Protein AF-0000000072633821 (afdb_homodimer)

pLDDT: mean 88.53, std 18.4, range [33.62, 98.94]

Secondary structure (DSSP, 8-state):
-HHHHHHHSS----BSEEE--EEETTTTT-TTTEEE-SEEE--EEESB-PSS--GGG---HHHHHHHHHHHHHHHH----SSSSPPPPPPEEEEEEEEEEEEEE-TTS-EEEEEEEEEEEEEEEE-/-HHHHHHHSS---PBSEEE--EEETTTTT-TTTEEE-SEEE--EEESB-PSS--GGG---HHHHHHHHHHHHHHHH----SSSSPPPPPPEEEEEEEEEEEEEE-TTS-EEEEEEEEEEEEEEEE-

Solvent-accessible surface area (backbone atoms only — not comparable to full-atom values): 13664 Å² total; per-residue (Å²): 118,69,71,58,50,62,64,53,63,55,62,78,65,50,60,41,36,68,41,85,31,56,44,45,34,62,85,71,69,36,50,88,40,40,66,32,64,59,57,47,75,26,36,45,44,45,43,47,42,57,65,78,76,50,76,89,34,49,53,32,55,33,29,51,53,48,18,46,50,39,50,49,30,71,73,64,75,42,66,85,37,87,70,54,89,62,67,77,40,35,32,26,65,71,36,60,36,65,44,67,33,33,29,46,47,96,85,65,45,81,42,77,44,75,37,60,44,35,22,51,72,33,42,17,23,60,117,70,69,57,49,60,63,52,64,58,57,78,65,51,60,41,36,69,42,86,30,55,45,44,33,61,83,71,69,35,50,88,41,40,69,33,64,59,58,48,74,26,37,45,45,43,44,46,43,58,65,77,77,50,76,90,33,48,52,32,54,33,27,53,54,46,19,46,49,38,50,49,31,71,73,64,76,42,65,85,36,84,71,54,89,64,69,80,41,33,31,26,64,70,37,58,36,64,44,66,34,33,27,47,48,97,84,67,45,82,43,80,47,77,37,61,44,36,21,52,73,36,43,17,24,60

Nearest PDB structures (foldseek):
  1m4u-assembly1_L-2  TM=9.512E-01  e=2.648E-12  Homo sapiens
  4n1d-assembly1_A-2  TM=8.975E-01  e=6.170E-12  Homo sapiens
  7zjf-assembly1_A  TM=9.079E-01  e=1.025E-11  Homo sapiens
  2h64-assembly1_A-2  TM=8.974E-01  e=2.134E-11  Homo sapiens
  5hzw-assembly1_B-2  TM=8.391E-01  e=4.745E-10  Homo sapiens

Structure (mmCIF, N/CA/C/O backbone):
data_AF-0000000072633821-model_v1
#
loop_
_entity.id
_entity.type
_entity.pdbx_description
1 polymer 'TGF-beta family profile domain-containing protein'
#
loop_
_atom_site.group_PDB
_atom_site.id
_atom_site.type_symbol
_atom_site.label_atom_id
_atom_site.label_alt_id
_atom_site.label_comp_id
_atom_site.label_asym_id
_atom_site.label_entity_id
_atom_site.label_seq_id
_atom_site.pdbx_PDB_ins_code
_atom_site.Cartn_x
_atom_site.Cartn_y
_atom_site.Cartn_z
_atom_site.occupancy
_atom_site.B_iso_or_equiv
_atom_site.auth_seq_id
_atom_site.auth_comp_id
_atom_site.auth_asym_id
_atom_site.auth_atom_id
_atom_site.pdbx_PDB_model_num
ATOM 1 N N . MET A 1 1 ? -35.281 -15.961 -4.648 1 33.62 1 MET A N 1
ATOM 2 C CA . MET A 1 1 ? -35.5 -14.633 -4.074 1 33.62 1 MET A CA 1
ATOM 3 C C . MET A 1 1 ? -34.469 -14.336 -2.982 1 33.62 1 MET A C 1
ATOM 5 O O . MET A 1 1 ? -34.031 -13.195 -2.844 1 33.62 1 MET A O 1
ATOM 9 N N . ILE A 1 2 ? -34.156 -15.242 -2.068 1 37.19 2 ILE A N 1
ATOM 10 C CA . ILE A 1 2 ? -33.188 -15.102 -1 1 37.19 2 ILE A CA 1
ATOM 11 C C . ILE A 1 2 ? -31.781 -15.039 -1.597 1 37.19 2 ILE A C 1
ATOM 13 O O . ILE A 1 2 ? -30.938 -14.266 -1.139 1 37.19 2 ILE A O 1
ATOM 17 N N . LYS A 1 3 ? -31.406 -15.938 -2.559 1 40.22 3 LYS A N 1
ATOM 18 C CA . LYS A 1 3 ? -30.047 -15.984 -3.123 1 40.22 3 LYS A CA 1
ATOM 19 C C . LYS A 1 3 ? -29.672 -14.641 -3.748 1 40.22 3 LYS A C 1
ATOM 21 O O . LYS A 1 3 ? -28.484 -14.297 -3.807 1 40.22 3 LYS A O 1
ATOM 26 N N . ASP A 1 4 ? -30.656 -13.992 -4.312 1 37.5 4 ASP A N 1
ATOM 27 C CA . ASP A 1 4 ? -30.359 -12.758 -5.035 1 37.5 4 ASP A CA 1
ATOM 28 C C . ASP A 1 4 ? -29.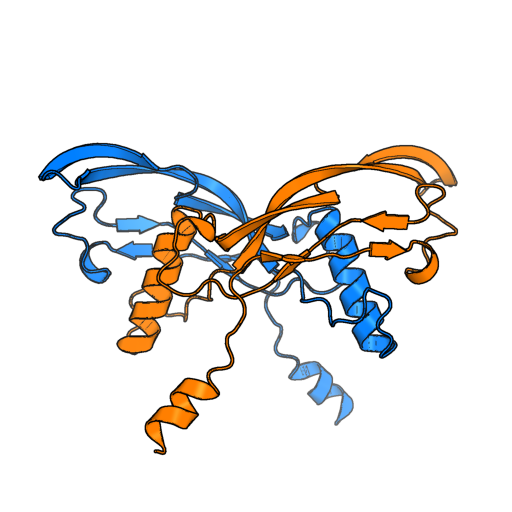969 -11.641 -4.074 1 37.5 4 ASP A C 1
ATOM 30 O O . ASP A 1 4 ? -29.125 -10.789 -4.402 1 37.5 4 ASP A O 1
ATOM 34 N N . LYS A 1 5 ? -30.641 -11.672 -2.879 1 36.97 5 LYS A N 1
ATOM 35 C CA . LYS A 1 5 ? -30.344 -10.57 -1.968 1 36.97 5 LYS A CA 1
ATOM 36 C C . LYS A 1 5 ? -28.969 -10.719 -1.354 1 36.97 5 LYS A C 1
ATOM 38 O O . LYS A 1 5 ? -28.422 -9.773 -0.775 1 36.97 5 LYS A O 1
ATOM 43 N N . VAL A 1 6 ? -28.594 -12 -1.017 1 35.09 6 VAL A N 1
ATOM 44 C CA . VAL A 1 6 ? -27.234 -12.141 -0.479 1 35.09 6 VAL A CA 1
ATOM 45 C C . VAL A 1 6 ? -26.219 -11.594 -1.482 1 35.09 6 VAL A C 1
ATOM 47 O O . VAL A 1 6 ? -25.141 -11.141 -1.099 1 35.09 6 VAL A O 1
ATOM 50 N N . THR A 1 7 ? -26.422 -11.922 -2.758 1 38.94 7 THR A N 1
ATOM 51 C CA . THR A 1 7 ? -25.5 -11.383 -3.75 1 38.94 7 THR A CA 1
ATOM 52 C C . THR A 1 7 ? -25.578 -9.859 -3.789 1 38.94 7 THR A C 1
ATOM 54 O O . THR A 1 7 ? -24.641 -9.195 -4.258 1 38.94 7 THR A O 1
ATOM 57 N N . GLU A 1 8 ? -26.688 -9.32 -3.52 1 38.06 8 GLU A N 1
ATOM 58 C CA . GLU A 1 8 ? -26.891 -7.887 -3.682 1 38.06 8 GLU A CA 1
ATOM 59 C C . GLU A 1 8 ? -26.156 -7.105 -2.596 1 38.06 8 GLU A C 1
ATOM 61 O O . GLU A 1 8 ? -25.594 -6.039 -2.861 1 38.06 8 GLU A O 1
ATOM 66 N N . VAL A 1 9 ? -26.469 -7.523 -1.323 1 36 9 VAL A N 1
ATOM 67 C CA . VAL A 1 9 ? -25.875 -6.746 -0.238 1 36 9 VAL A CA 1
ATOM 68 C C . VAL A 1 9 ? -24.359 -6.828 -0.317 1 36 9 VAL A C 1
ATOM 70 O O . VAL A 1 9 ? -23.656 -6.336 0.571 1 36 9 VAL A O 1
ATOM 73 N N . ILE A 1 10 ? -23.766 -7.926 -0.912 1 38.69 10 ILE A N 1
ATOM 74 C CA . ILE A 1 10 ? -22.328 -7.68 -0.949 1 38.69 10 ILE A CA 1
ATOM 75 C C . ILE A 1 10 ? -22.062 -6.27 -1.474 1 38.69 10 ILE A C 1
ATOM 77 O O . ILE A 1 10 ? -22.281 -5.992 -2.656 1 38.69 10 ILE A O 1
ATOM 81 N N . LYS A 1 11 ? -22.609 -5.281 -0.906 1 43.91 11 LYS A N 1
ATOM 82 C CA . LYS A 1 11 ? -22.328 -3.867 -1.126 1 43.91 11 LYS A CA 1
ATOM 83 C C . LYS A 1 11 ? -21.062 -3.686 -1.967 1 43.91 11 LYS A C 1
ATOM 85 O O . LYS A 1 11 ? -20.016 -4.258 -1.657 1 43.91 11 LYS A O 1
ATOM 90 N N . HIS A 1 12 ? -21.234 -3.51 -3.352 1 49.44 12 HIS A N 1
ATOM 91 C CA . HIS A 1 12 ? -20.297 -3.148 -4.402 1 49.44 12 HIS A CA 1
ATOM 92 C C . HIS A 1 12 ? -19.062 -2.469 -3.824 1 49.44 12 HIS A C 1
ATOM 94 O O . HIS A 1 12 ? -19.062 -1.257 -3.594 1 49.44 12 HIS A O 1
ATOM 100 N N . LEU A 1 13 ? -18.453 -3.113 -3.004 1 63.81 13 LEU A N 1
ATOM 101 C CA . LEU A 1 13 ? -17.203 -2.471 -2.631 1 63.81 13 LEU A CA 1
ATOM 102 C C . LEU A 1 13 ? -16.484 -1.918 -3.859 1 63.81 13 LEU A C 1
ATOM 104 O O . LEU A 1 13 ? -16.25 -2.646 -4.828 1 63.81 13 LEU A O 1
ATOM 108 N N . LYS A 1 14 ? -16.547 -0.596 -4.062 1 87.56 14 LYS A N 1
ATOM 109 C CA . LYS A 1 14 ? -15.852 0.063 -5.168 1 87.56 14 LYS A CA 1
ATOM 110 C C . LYS A 1 14 ? -14.414 -0.442 -5.297 1 87.56 14 LYS A C 1
ATOM 112 O O . LYS A 1 14 ? -13.75 -0.703 -4.293 1 87.56 14 LYS A O 1
ATOM 117 N N . LYS A 1 15 ? -14.086 -0.885 -6.578 1 95.94 15 LYS A N 1
ATOM 118 C CA . LYS A 1 15 ? -12.734 -1.314 -6.906 1 95.94 15 LYS A CA 1
ATOM 119 C C . LYS A 1 15 ? -11.711 -0.259 -6.5 1 95.94 15 LYS A C 1
ATOM 121 O O . LYS A 1 15 ? -12.031 0.929 -6.422 1 95.94 15 LYS A O 1
ATOM 126 N N . CYS A 1 16 ? -10.578 -0.711 -6.23 1 97.75 16 CYS A N 1
ATOM 127 C CA . CYS A 1 16 ? -9.469 0.17 -5.875 1 97.75 16 CYS A CA 1
ATOM 128 C C . CYS A 1 16 ? -9.359 1.328 -6.859 1 97.75 16 CYS A C 1
ATOM 130 O O . CYS A 1 16 ? -9.258 1.112 -8.07 1 97.75 16 CYS A O 1
ATOM 132 N N . SER A 1 17 ? -9.391 2.561 -6.27 1 97.31 17 SER A N 1
ATOM 133 C CA . SER A 1 17 ? -9.242 3.746 -7.105 1 97.31 17 SER A CA 1
ATOM 134 C C . SER A 1 17 ? -8.766 4.945 -6.289 1 97.31 17 SER A C 1
ATOM 136 O O . SER A 1 17 ? -8.766 4.898 -5.059 1 97.31 17 SER A O 1
ATOM 138 N N . ARG A 1 18 ? -8.328 5.918 -7.062 1 96.75 18 ARG A N 1
ATOM 139 C CA . ARG A 1 18 ? -7.934 7.176 -6.445 1 96.75 18 ARG A CA 1
ATOM 140 C C . ARG A 1 18 ? -9.148 8.055 -6.168 1 96.75 18 ARG A C 1
ATOM 142 O O . ARG A 1 18 ? -10.047 8.164 -7 1 96.75 18 ARG A O 1
ATOM 149 N N . HIS A 1 19 ? -9.117 8.68 -5.012 1 95.19 19 HIS A N 1
ATOM 150 C CA . HIS A 1 19 ? -10.164 9.609 -4.594 1 95.19 19 HIS A CA 1
ATOM 151 C C . HIS A 1 19 ? -9.586 10.961 -4.207 1 95.19 19 HIS A C 1
ATOM 153 O O . HIS A 1 19 ? -8.383 11.07 -3.945 1 95.19 19 HIS A O 1
ATOM 159 N N . ASN A 1 20 ? -10.445 11.906 -4.215 1 93 20 ASN A N 1
ATOM 160 C CA . ASN A 1 20 ? -10 13.25 -3.893 1 93 20 ASN A CA 1
ATOM 161 C C . ASN A 1 20 ? -9.875 13.461 -2.385 1 93 20 ASN A C 1
ATOM 163 O O . ASN A 1 20 ? -10.727 12.992 -1.621 1 93 20 ASN A O 1
ATOM 167 N N . LEU A 1 21 ? -8.773 14.078 -2.047 1 92.94 21 LEU A N 1
ATOM 168 C CA . LEU A 1 21 ? -8.539 14.523 -0.678 1 92.94 21 LEU A CA 1
ATOM 169 C C . LEU A 1 21 ? -7.824 15.875 -0.66 1 92.94 21 LEU A C 1
ATOM 171 O O . LEU A 1 21 ? -6.688 15.984 -1.126 1 92.94 21 LEU A O 1
ATOM 175 N N . THR A 1 22 ? -8.531 16.812 -0.172 1 93.62 22 THR A N 1
ATOM 176 C CA . THR A 1 22 ? -7.902 18.125 0.024 1 93.62 22 THR A CA 1
ATOM 177 C C . THR A 1 22 ? -7.395 18.266 1.455 1 93.62 22 THR A C 1
ATOM 179 O O . THR A 1 22 ? -8.141 18.047 2.41 1 93.62 22 THR A O 1
ATOM 182 N N . VAL A 1 23 ? -6.172 18.672 1.527 1 94.75 23 VAL A N 1
ATOM 183 C CA . VAL A 1 23 ? -5.559 18.906 2.834 1 94.75 23 VAL A CA 1
ATOM 184 C C . VAL A 1 23 ? -5.508 20.391 3.133 1 94.75 23 VAL A C 1
ATOM 186 O O . VAL A 1 23 ? -4.902 21.172 2.383 1 94.75 23 VAL A O 1
ATOM 189 N N . ASP A 1 24 ? -6.156 20.656 4.18 1 94.56 24 ASP A N 1
ATOM 190 C CA . ASP A 1 24 ? -6.102 22.031 4.672 1 94.56 24 ASP A CA 1
ATOM 191 C C . ASP A 1 24 ? -5.223 22.125 5.914 1 94.56 24 ASP A C 1
ATOM 193 O O . ASP A 1 24 ? -5.535 21.547 6.957 1 94.56 24 ASP A O 1
ATOM 197 N N . ILE A 1 25 ? -4.238 22.969 5.773 1 95.94 25 ILE A N 1
ATOM 198 C CA . ILE A 1 25 ? -3.209 23.047 6.801 1 95.94 25 ILE A CA 1
ATOM 199 C C . ILE A 1 25 ? -3.812 23.594 8.102 1 95.94 25 ILE A C 1
ATOM 201 O O . ILE A 1 25 ? -3.477 23.125 9.188 1 95.94 25 ILE A O 1
ATOM 205 N N . ARG A 1 26 ? -4.68 24.438 8.07 1 93.94 26 ARG A N 1
ATOM 206 C CA . ARG A 1 26 ? -5.328 25.016 9.25 1 93.94 26 ARG A CA 1
ATOM 207 C C . ARG A 1 26 ? -6.207 23.969 9.945 1 93.94 26 ARG A C 1
ATOM 209 O O . ARG A 1 26 ? -6.219 23.891 11.18 1 93.94 26 ARG A O 1
ATOM 216 N N . ASP A 1 27 ? -6.902 23.172 9.117 1 90.88 27 ASP A N 1
ATOM 217 C CA . ASP A 1 27 ? -7.77 22.141 9.68 1 90.88 27 ASP A CA 1
ATOM 218 C C . ASP A 1 27 ? -6.957 21.109 10.461 1 90.88 27 ASP A C 1
ATOM 220 O O . ASP A 1 27 ? -7.465 20.5 11.406 1 90.88 27 ASP A O 1
ATOM 224 N N . LEU A 1 28 ? -5.633 21 10.109 1 93.75 28 LEU A N 1
ATOM 225 C CA . LEU A 1 28 ? -4.77 20.031 10.773 1 93.75 28 LEU A CA 1
ATOM 226 C C . LEU A 1 28 ? -4.066 20.656 11.977 1 93.75 28 LEU A C 1
ATOM 228 O O . LEU A 1 28 ? -3.357 19.969 12.711 1 93.75 28 LEU A O 1
ATOM 232 N N . GLY A 1 29 ? -4.258 21.922 12.086 1 93.19 29 GLY A N 1
ATOM 233 C CA . GLY A 1 29 ? -3.605 22.625 13.18 1 93.19 29 GLY A CA 1
ATOM 234 C C . GLY A 1 29 ? -2.129 22.875 12.938 1 93.19 29 GLY A C 1
ATOM 235 O O . GLY A 1 29 ? -1.348 22.969 13.891 1 93.19 29 GLY A O 1
ATOM 236 N N . LEU A 1 30 ? -1.805 22.938 11.664 1 96.38 30 LEU A N 1
ATOM 237 C CA . LEU A 1 30 ? -0.387 23.031 11.328 1 96.38 30 LEU A CA 1
ATOM 238 C C . LEU A 1 30 ? -0.04 24.406 10.789 1 96.38 30 LEU A C 1
ATOM 240 O O . LEU A 1 30 ? 1.073 24.641 10.312 1 96.38 30 LEU A O 1
ATOM 244 N N . ASP A 1 31 ? -0.901 25.312 10.891 1 95.81 31 ASP A N 1
ATOM 245 C CA . ASP A 1 31 ? -0.764 26.609 10.203 1 95.81 31 ASP A CA 1
ATOM 246 C C . ASP A 1 31 ? 0.269 27.484 10.898 1 95.81 31 ASP A C 1
ATOM 248 O O . ASP A 1 31 ? 0.735 28.469 10.328 1 95.81 31 ASP A O 1
ATOM 252 N N . GLU A 1 32 ? 0.669 27.188 12.07 1 96.88 32 GLU A N 1
ATOM 253 C CA . GLU A 1 32 ? 1.754 27.922 12.719 1 96.88 32 GLU A CA 1
ATOM 254 C C . GLU A 1 32 ? 3.115 27.438 12.227 1 96.88 32 GLU A C 1
ATOM 256 O O . GLU A 1 32 ? 4.102 28.188 12.297 1 96.88 32 GLU A O 1
ATOM 261 N N . ARG A 1 33 ? 3.105 26.281 11.797 1 97.5 33 ARG A N 1
ATOM 262 C CA . ARG A 1 33 ? 4.371 25.672 11.406 1 97.5 33 ARG A CA 1
ATOM 263 C C . ARG A 1 33 ? 4.527 25.656 9.891 1 97.5 33 ARG A C 1
ATOM 265 O O . ARG A 1 33 ? 5.629 25.844 9.367 1 97.5 33 ARG A O 1
ATOM 272 N N . ILE A 1 34 ? 3.455 25.391 9.148 1 98.31 34 ILE A N 1
ATOM 273 C CA . ILE A 1 34 ? 3.488 25.328 7.688 1 98.31 34 ILE A CA 1
ATOM 274 C C . ILE A 1 34 ? 2.947 26.641 7.109 1 98.31 34 ILE A C 1
ATOM 276 O O . ILE A 1 34 ? 1.778 26.984 7.312 1 98.31 34 ILE A O 1
ATOM 280 N N . VAL A 1 35 ? 3.768 27.266 6.367 1 98.69 35 VAL A N 1
ATOM 281 C CA . VAL A 1 35 ? 3.441 28.578 5.82 1 98.69 35 VAL A CA 1
ATOM 282 C C . VAL A 1 35 ? 2.76 28.422 4.465 1 98.69 35 VAL A C 1
ATOM 284 O O . VAL A 1 35 ? 1.788 29.125 4.164 1 98.69 35 VAL A O 1
ATOM 287 N N . ALA A 1 36 ? 3.377 27.609 3.631 1 98.69 36 ALA A N 1
ATOM 288 C CA . ALA A 1 36 ? 2.828 27.375 2.301 1 98.69 36 ALA A CA 1
ATOM 289 C C . ALA A 1 36 ? 3.102 25.938 1.848 1 98.69 36 ALA A C 1
ATOM 291 O O . ALA A 1 36 ? 4.148 25.375 2.164 1 98.69 36 ALA A O 1
ATOM 292 N N . PRO A 1 37 ? 2.191 25.297 1.002 1 98.5 37 PRO A N 1
ATOM 293 C CA . PRO A 1 37 ? 0.886 25.875 0.667 1 98.5 37 PRO A CA 1
ATOM 294 C C . PRO A 1 37 ? -0.102 25.812 1.829 1 98.5 37 PRO A C 1
ATOM 296 O O . PRO A 1 37 ? 0.139 25.109 2.812 1 98.5 37 PRO A O 1
ATOM 299 N N . LYS A 1 38 ? -1.217 26.578 1.78 1 97.62 38 LYS A N 1
ATOM 300 C CA . LYS A 1 38 ? -2.25 26.562 2.812 1 97.62 38 LYS A CA 1
ATOM 301 C C . LYS A 1 38 ? -3.174 25.359 2.645 1 97.62 38 LYS A C 1
ATOM 303 O O . LYS A 1 38 ? -3.852 24.953 3.592 1 97.62 38 LYS A O 1
ATOM 308 N N . SER A 1 39 ? -3.279 24.953 1.406 1 97 39 SER A N 1
ATOM 309 C CA . SER A 1 39 ? -4.055 23.766 1.06 1 97 39 SER A CA 1
ATOM 310 C C . SER A 1 39 ? -3.508 23.094 -0.196 1 97 39 SER A C 1
ATOM 312 O O . SER A 1 39 ? -2.855 23.734 -1.018 1 97 39 SER A O 1
ATOM 314 N N . PHE A 1 40 ? -3.719 21.797 -0.248 1 96.94 40 PHE A N 1
ATOM 315 C CA . PHE A 1 40 ? -3.301 21.078 -1.449 1 96.94 40 PHE A CA 1
ATOM 316 C C . PHE A 1 40 ? -4.121 19.812 -1.638 1 96.94 40 PHE A C 1
ATOM 318 O O . PHE A 1 40 ? -4.711 19.297 -0.685 1 96.94 40 PHE A O 1
ATOM 325 N N . GLU A 1 41 ? -4.137 19.328 -2.857 1 96.44 41 GLU A N 1
ATOM 326 C CA . GLU A 1 41 ? -4.832 18.094 -3.199 1 96.44 41 GLU A CA 1
ATOM 327 C C . GLU A 1 41 ? -3.906 16.891 -3.07 1 96.44 41 GLU A C 1
ATOM 329 O O . GLU A 1 41 ? -3.082 16.641 -3.951 1 96.44 41 GLU A O 1
ATOM 334 N N . ALA A 1 42 ? -4.066 16.156 -2.039 1 97.12 42 ALA A N 1
ATOM 335 C CA . ALA A 1 42 ? -3.197 15.008 -1.771 1 97.12 42 ALA A CA 1
ATOM 336 C C . ALA A 1 42 ? -3.719 13.75 -2.459 1 97.12 42 ALA A C 1
ATOM 338 O O . ALA A 1 42 ? -2.936 12.938 -2.957 1 97.12 42 ALA A O 1
ATOM 339 N N . GLY A 1 43 ? -5.02 13.578 -2.463 1 96.31 43 GLY A N 1
ATOM 340 C CA . GLY A 1 43 ? -5.648 12.344 -2.896 1 96.31 43 GLY A CA 1
ATOM 341 C C . GLY A 1 43 ? -5.465 11.203 -1.914 1 96.31 43 GLY A C 1
ATOM 342 O O . GLY A 1 43 ? -4.746 11.336 -0.921 1 96.31 43 GLY A O 1
ATOM 343 N N . TYR A 1 44 ? -6.23 10.148 -2.123 1 96.62 44 TYR A N 1
ATOM 344 C CA . TYR A 1 44 ? -6.031 8.922 -1.363 1 96.62 44 TYR A CA 1
ATOM 345 C C . TYR A 1 44 ? -6.543 7.711 -2.137 1 96.62 44 TYR A C 1
ATOM 347 O O . TYR A 1 44 ? -7.23 7.859 -3.15 1 96.62 44 TYR A O 1
ATOM 355 N N . CYS A 1 45 ? -6.125 6.582 -1.669 1 97 45 CYS A N 1
ATOM 356 C CA . CYS A 1 45 ? -6.52 5.34 -2.322 1 97 45 CYS A CA 1
ATOM 357 C C . CYS A 1 45 ? -7.516 4.566 -1.465 1 97 45 CYS A C 1
ATOM 359 O O . CYS A 1 45 ? -7.371 4.5 -0.243 1 97 45 CYS A O 1
ATOM 361 N N . ALA A 1 46 ? -8.57 4.027 -2.129 1 95.56 46 ALA A N 1
ATOM 362 C CA . ALA A 1 46 ? -9.547 3.188 -1.438 1 95.56 46 ALA A CA 1
ATOM 363 C C . ALA A 1 46 ? -10.25 2.248 -2.412 1 95.56 46 ALA A C 1
ATOM 365 O O . ALA A 1 46 ? -10.352 2.547 -3.604 1 95.56 46 ALA A O 1
ATOM 366 N N . GLY A 1 47 ? -10.727 1.172 -1.819 1 95.69 47 GLY A N 1
ATOM 367 C CA . GLY A 1 47 ? -11.461 0.194 -2.609 1 95.69 47 GLY A CA 1
ATOM 368 C C . GLY A 1 47 ? -10.93 -1.218 -2.451 1 95.69 47 GLY A C 1
ATOM 369 O O . GLY A 1 47 ? -9.93 -1.438 -1.76 1 95.69 47 GLY A O 1
ATOM 370 N N . SER A 1 48 ? -11.484 -2.135 -3.109 1 95.56 48 SER A N 1
ATOM 371 C CA . SER A 1 48 ? -11.219 -3.557 -2.922 1 95.56 48 SER A CA 1
ATOM 372 C C . SER A 1 48 ? -10.172 -4.055 -3.908 1 95.56 48 SER A C 1
ATOM 374 O O . SER A 1 48 ? -10.117 -3.602 -5.055 1 95.56 48 SER A O 1
ATOM 376 N N . CYS A 1 49 ? -9.367 -4.984 -3.475 1 97.62 49 CYS A N 1
ATOM 377 C CA . CYS A 1 49 ? -8.375 -5.691 -4.277 1 97.62 49 CYS A CA 1
ATOM 378 C C . CYS A 1 49 ? -8.562 -7.199 -4.168 1 97.62 49 CYS A C 1
ATOM 380 O O . CYS A 1 49 ? -7.602 -7.93 -3.904 1 97.62 49 CYS A O 1
ATOM 382 N N . GLU A 1 50 ? -9.727 -7.609 -4.512 1 95.44 50 GLU A N 1
ATOM 383 C CA . GLU A 1 50 ? -10.055 -9.031 -4.43 1 95.44 50 GLU A CA 1
ATOM 384 C C . GLU A 1 50 ? -9.711 -9.758 -5.727 1 95.44 50 GLU A C 1
ATOM 386 O O . GLU A 1 50 ? -9.852 -9.195 -6.812 1 95.44 50 GLU A O 1
ATOM 391 N N . TYR A 1 51 ? -9.477 -11.07 -5.559 1 96.62 51 TYR A N 1
ATOM 392 C CA . TYR A 1 51 ? -9.172 -11.906 -6.719 1 96.62 51 TYR A CA 1
ATOM 393 C C . TYR A 1 51 ? -10.414 -12.109 -7.582 1 96.62 51 TYR A C 1
ATOM 395 O O . TYR A 1 51 ? -11.508 -12.328 -7.062 1 96.62 51 TYR A O 1
ATOM 403 N N . PRO A 1 52 ? -10.281 -11.961 -8.898 1 97.12 52 PRO A N 1
ATOM 404 C CA . PRO A 1 52 ? -9.07 -11.711 -9.68 1 97.12 52 PRO A CA 1
ATOM 405 C C . PRO A 1 52 ? -8.758 -10.227 -9.82 1 97.12 52 PRO A C 1
ATOM 407 O O . PRO A 1 52 ? -9.672 -9.398 -9.867 1 97.12 52 PRO A O 1
ATOM 410 N N . LEU A 1 53 ? -7.418 -9.977 -9.867 1 97.94 53 LEU A N 1
ATOM 411 C CA . LEU A 1 53 ? -6.98 -8.602 -10.086 1 97.94 53 LEU A CA 1
ATOM 412 C C . LEU A 1 53 ? -6.801 -8.312 -11.57 1 97.94 53 LEU A C 1
ATOM 414 O O . LEU A 1 53 ? -5.875 -8.836 -12.195 1 97.94 53 LEU A O 1
ATOM 418 N N . ASP A 1 54 ? -7.684 -7.504 -12.031 1 96.12 54 ASP A N 1
ATOM 419 C CA . ASP A 1 54 ? -7.539 -7.191 -13.453 1 96.12 54 ASP A CA 1
ATOM 420 C C . ASP A 1 54 ? -6.551 -6.047 -13.664 1 96.12 54 ASP A C 1
ATOM 422 O O . ASP A 1 54 ? -6.098 -5.422 -12.703 1 96.12 54 ASP A O 1
ATOM 426 N N . ARG A 1 55 ? -6.297 -5.734 -14.914 1 96.31 55 ARG A N 1
ATOM 427 C CA . ARG A 1 55 ? -5.262 -4.773 -15.281 1 96.31 55 ARG A CA 1
ATOM 428 C C . ARG A 1 55 ? -5.633 -3.367 -14.828 1 96.31 55 ARG A C 1
ATOM 430 O O . ARG A 1 55 ? -4.754 -2.551 -14.539 1 96.31 55 ARG A O 1
ATOM 437 N N . SER A 1 56 ? -6.879 -3.072 -14.758 1 96.5 56 SER A N 1
ATOM 438 C CA . SER A 1 56 ? -7.332 -1.74 -14.375 1 96.5 56 SER A CA 1
ATOM 439 C C . SER A 1 56 ? -6.988 -1.439 -12.914 1 96.5 56 SER A C 1
ATOM 441 O O . SER A 1 56 ? -6.93 -0.275 -12.516 1 96.5 56 SER A O 1
ATOM 443 N N . LEU A 1 57 ? -6.703 -2.51 -12.148 1 98.25 57 LEU A N 1
ATOM 444 C CA . LEU A 1 57 ? -6.367 -2.373 -10.734 1 98.25 57 LEU A CA 1
ATOM 445 C C . LEU A 1 57 ? -4.863 -2.203 -10.547 1 98.25 57 LEU A C 1
ATOM 447 O O . LEU A 1 57 ? -4.387 -2.061 -9.422 1 98.25 57 LEU A O 1
ATOM 451 N N . ARG A 1 58 ? -4.105 -2.256 -11.617 1 98.38 58 ARG A N 1
ATOM 452 C CA . ARG A 1 58 ? -2.66 -2.057 -11.641 1 98.38 58 ARG A CA 1
ATOM 453 C C . ARG A 1 58 ? -1.979 -2.885 -10.555 1 98.38 58 ARG A C 1
ATOM 455 O O . ARG A 1 58 ? -1.232 -2.346 -9.734 1 98.38 58 ARG A O 1
ATOM 462 N N . PRO A 1 59 ? -2.191 -4.211 -10.594 1 98.75 59 PRO A N 1
ATOM 463 C CA . PRO A 1 59 ? -1.611 -5.055 -9.539 1 98.75 59 PRO A CA 1
ATOM 464 C C . PRO A 1 59 ? -0.113 -5.281 -9.727 1 98.75 59 PRO A C 1
ATOM 466 O O . PRO A 1 59 ? 0.361 -5.402 -10.859 1 98.75 59 PRO A O 1
ATOM 469 N N . SER A 1 60 ? 0.586 -5.281 -8.594 1 98.69 60 SER A N 1
ATOM 470 C CA . SER A 1 60 ? 1.924 -5.863 -8.648 1 98.69 60 SER A CA 1
ATOM 471 C C . SER A 1 60 ? 1.863 -7.367 -8.906 1 98.69 60 SER A C 1
ATOM 473 O O . SER A 1 60 ? 0.828 -7.996 -8.688 1 98.69 60 SER A O 1
ATOM 475 N N . ASN A 1 61 ? 2.967 -7.887 -9.391 1 98.5 61 ASN A N 1
ATOM 476 C CA . ASN A 1 61 ? 3.002 -9.336 -9.547 1 98.5 61 ASN A CA 1
ATOM 477 C C . ASN A 1 61 ? 2.814 -10.039 -8.203 1 98.5 61 ASN A C 1
ATOM 479 O O . ASN A 1 61 ? 2.121 -11.062 -8.125 1 98.5 61 ASN A O 1
ATOM 483 N N . HIS A 1 62 ? 3.359 -9.484 -7.16 1 98.69 62 HIS A N 1
ATOM 484 C CA . HIS A 1 62 ? 3.166 -10.016 -5.816 1 98.69 62 HIS A CA 1
ATOM 485 C C . HIS A 1 62 ? 1.687 -10.047 -5.445 1 98.69 62 HIS A C 1
ATOM 487 O O . HIS A 1 62 ? 1.192 -11.055 -4.934 1 98.69 62 HIS A O 1
ATOM 493 N N . ALA A 1 63 ? 1.042 -8.984 -5.77 1 98.75 63 ALA A N 1
ATOM 494 C CA . ALA A 1 63 ? -0.364 -8.859 -5.395 1 98.75 63 ALA A CA 1
ATOM 495 C C . ALA A 1 63 ? -1.217 -9.914 -6.094 1 98.75 63 ALA A C 1
ATOM 497 O O . ALA A 1 63 ? -2.199 -10.398 -5.527 1 98.75 63 ALA A O 1
ATOM 498 N N . ILE A 1 64 ? -0.88 -10.258 -7.27 1 98.19 64 ILE A N 1
ATOM 499 C CA . ILE A 1 64 ? -1.613 -11.273 -8.008 1 98.19 64 ILE A CA 1
ATOM 500 C C . ILE A 1 64 ? -1.549 -12.602 -7.258 1 98.19 64 ILE A C 1
ATOM 502 O O . ILE A 1 64 ? -2.578 -13.234 -7.016 1 98.19 64 ILE A O 1
ATOM 506 N N . PHE A 1 65 ? -0.425 -12.977 -6.816 1 96.75 65 PHE A N 1
ATOM 507 C CA . PHE A 1 65 ? -0.257 -14.227 -6.086 1 96.75 65 PHE A CA 1
ATOM 508 C C . PHE A 1 65 ? -0.948 -14.156 -4.73 1 96.75 65 PHE A C 1
ATOM 510 O O . PHE A 1 65 ? -1.648 -15.094 -4.336 1 96.75 65 PHE A O 1
ATOM 517 N N . GLN A 1 66 ? -0.73 -13.055 -4.078 1 96.56 66 GLN A N 1
ATOM 518 C CA . GLN A 1 66 ? -1.312 -12.93 -2.748 1 96.56 66 GLN A CA 1
ATOM 519 C C . GLN A 1 66 ? -2.836 -12.992 -2.805 1 96.56 66 GLN A C 1
ATOM 521 O O . GLN A 1 66 ? -3.471 -13.625 -1.962 1 96.56 66 GLN A O 1
ATOM 526 N N . SER A 1 67 ? -3.361 -12.281 -3.791 1 96.62 67 SER A N 1
ATOM 527 C CA . SER A 1 67 ? -4.816 -12.289 -3.904 1 96.62 67 SER A CA 1
ATOM 528 C C . SER A 1 67 ? -5.336 -13.688 -4.211 1 96.62 67 SER A C 1
ATOM 530 O O . SER A 1 67 ? -6.398 -14.086 -3.725 1 96.62 67 SER A O 1
ATOM 532 N N . LEU A 1 68 ? -4.652 -14.453 -4.977 1 95.56 68 LEU A N 1
ATOM 533 C CA . LEU A 1 68 ? -5.012 -15.836 -5.27 1 95.56 68 LEU A CA 1
ATOM 534 C C . LEU A 1 68 ? -4.961 -16.688 -4.008 1 95.56 68 LEU A C 1
ATOM 536 O O . LEU A 1 68 ? -5.883 -17.469 -3.74 1 95.56 68 LEU A O 1
ATOM 540 N N . ILE A 1 69 ? -3.939 -16.5 -3.244 1 94.88 69 ILE A N 1
ATOM 541 C CA . ILE A 1 69 ? -3.762 -17.266 -2.012 1 94.88 69 ILE A CA 1
ATOM 542 C C . ILE A 1 69 ? -4.93 -17 -1.065 1 94.88 69 ILE A C 1
ATOM 544 O O . ILE A 1 69 ? -5.52 -17.922 -0.515 1 94.88 69 ILE A O 1
ATOM 548 N N . VAL A 1 70 ? -5.254 -15.727 -0.911 1 93.88 70 VAL A N 1
ATOM 549 C CA . VAL A 1 70 ? -6.355 -15.344 -0.035 1 93.88 70 VAL A CA 1
ATOM 550 C C . VAL A 1 70 ? -7.648 -16 -0.505 1 93.88 70 VAL A C 1
ATOM 552 O O . VAL A 1 70 ? -8.414 -16.531 0.305 1 93.88 70 VAL A O 1
ATOM 555 N N . LYS A 1 71 ? -7.809 -15.977 -1.773 1 93.38 71 LYS A N 1
ATOM 556 C CA . LYS A 1 71 ? -9.016 -16.562 -2.338 1 93.38 71 LYS A CA 1
ATOM 557 C C . LYS A 1 71 ? -9.07 -18.078 -2.066 1 93.38 71 LYS A C 1
ATOM 559 O O . LYS A 1 71 ? -10.094 -18.594 -1.628 1 93.38 71 LYS A O 1
ATOM 564 N N . LEU A 1 72 ? -7.988 -18.734 -2.316 1 92.25 72 LEU A N 1
ATOM 565 C CA . LEU A 1 72 ? -7.93 -20.172 -2.115 1 92.25 72 LEU A CA 1
ATOM 566 C C . LEU A 1 72 ? -8.125 -20.531 -0.645 1 92.25 72 LEU A C 1
ATOM 568 O O . LEU A 1 72 ? -8.805 -21.5 -0.321 1 92.25 72 LEU A O 1
ATOM 572 N N . GLN A 1 73 ? -7.535 -19.75 0.21 1 89.56 73 GLN A N 1
ATOM 573 C CA . GLN A 1 73 ? -7.703 -19.984 1.642 1 89.56 73 GLN A CA 1
ATOM 574 C C . GLN A 1 73 ? -9.164 -19.844 2.051 1 89.56 73 GLN A C 1
ATOM 576 O O . GLN A 1 73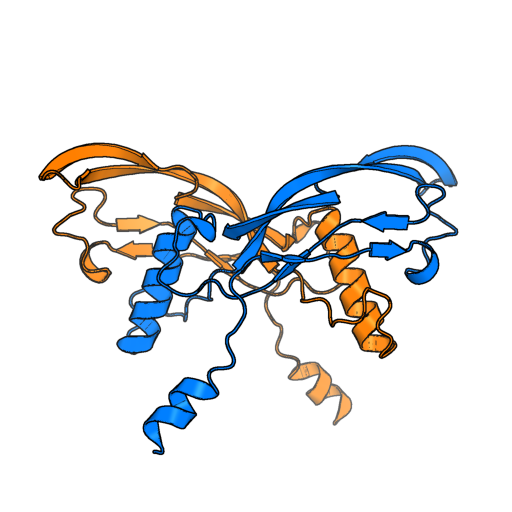 ? -9.656 -20.609 2.889 1 89.56 73 GLN A O 1
ATOM 581 N N . SER A 1 74 ? -9.773 -18.875 1.437 1 88.19 74 SER A N 1
ATOM 582 C CA . SER A 1 74 ? -11.172 -18.609 1.785 1 88.19 74 SER A CA 1
ATOM 583 C C . SER A 1 74 ? -12.062 -19.766 1.337 1 88.19 74 SER A C 1
ATOM 585 O O . SER A 1 74 ? -13.039 -20.094 2.012 1 88.19 74 SER A O 1
ATOM 587 N N . ILE A 1 75 ? -11.672 -20.5 0.333 1 88.12 75 ILE A N 1
ATOM 588 C CA . ILE A 1 75 ? -12.523 -21.531 -0.247 1 88.12 75 ILE A CA 1
ATOM 589 C C . ILE A 1 75 ? -12.195 -22.875 0.389 1 88.12 75 ILE A C 1
ATOM 591 O O . ILE A 1 75 ? -13.094 -23.688 0.643 1 88.12 75 ILE A O 1
ATOM 595 N N . THR A 1 76 ? -10.953 -23.109 0.681 1 82.69 76 THR A N 1
ATOM 596 C CA . THR A 1 76 ? -10.547 -24.453 1.089 1 82.69 76 THR A CA 1
ATOM 597 C C . THR A 1 76 ? -10.445 -24.547 2.607 1 82.69 76 THR A C 1
ATOM 599 O O . THR A 1 76 ? -10.414 -25.641 3.164 1 82.69 76 THR A O 1
ATOM 602 N N . ASN A 1 77 ? -10.508 -23.516 3.299 1 74.31 77 ASN A N 1
ATOM 603 C CA . ASN A 1 77 ? -10.258 -23.453 4.734 1 74.31 77 ASN A CA 1
ATOM 604 C C . ASN A 1 77 ? -8.906 -24.078 5.094 1 74.31 77 ASN A C 1
ATOM 606 O O . ASN A 1 77 ? -8.766 -24.688 6.156 1 74.31 77 ASN A O 1
ATOM 610 N N . LYS A 1 78 ? -8.055 -24.219 4.105 1 70.69 78 LYS A N 1
ATOM 611 C CA . LYS A 1 78 ? -6.719 -24.766 4.324 1 70.69 78 LYS A CA 1
ATOM 612 C C . LYS A 1 78 ? -5.66 -23.672 4.328 1 70.69 78 LYS A C 1
ATOM 614 O O . LYS A 1 78 ? -5.77 -22.703 3.578 1 70.69 78 LYS A O 1
ATOM 619 N N . ASN A 1 79 ? -4.82 -23.656 5.402 1 63.31 79 ASN A N 1
ATOM 620 C CA . ASN A 1 79 ? -3.701 -22.719 5.426 1 63.31 79 ASN A CA 1
ATOM 621 C C . ASN A 1 79 ? -2.611 -23.125 4.438 1 63.31 79 ASN A C 1
ATOM 623 O O . ASN A 1 79 ? -1.786 -23.984 4.738 1 63.31 79 ASN A O 1
ATOM 627 N N . ILE A 1 80 ? -2.951 -22.891 3.135 1 61 80 ILE A N 1
ATOM 628 C CA . ILE A 1 80 ? -2.041 -23.312 2.076 1 61 80 ILE A CA 1
ATOM 629 C C . ILE A 1 80 ? -0.675 -22.656 2.279 1 61 80 ILE A C 1
ATOM 631 O O . ILE A 1 80 ? 0.324 -23.094 1.712 1 61 80 ILE A O 1
ATOM 635 N N . THR A 1 81 ? -0.661 -21.625 3.09 1 63.66 81 THR A N 1
ATOM 636 C CA . THR A 1 81 ? 0.612 -20.969 3.389 1 63.66 81 THR A CA 1
ATOM 637 C C . THR A 1 81 ? 0.927 -21.062 4.879 1 63.66 81 THR A C 1
ATOM 639 O O . THR A 1 81 ? 0.153 -21.641 5.648 1 63.66 81 THR A O 1
ATOM 642 N N . THR A 1 82 ? 2.133 -20.547 5.344 1 55.94 82 THR A N 1
ATOM 643 C CA . THR A 1 82 ? 2.775 -20.781 6.633 1 55.94 82 THR A CA 1
ATOM 644 C C . THR A 1 82 ? 1.795 -20.531 7.777 1 55.94 82 THR A C 1
ATOM 646 O O . THR A 1 82 ? 2.168 -19.984 8.82 1 55.94 82 THR A O 1
ATOM 649 N N . GLY A 1 83 ? 0.462 -21.141 7.605 1 56.78 83 GLY A N 1
ATOM 650 C CA . GLY A 1 83 ? -0.236 -21.328 8.867 1 56.78 83 GLY A CA 1
ATOM 651 C C . GLY A 1 83 ? -1.085 -20.125 9.25 1 56.78 83 GLY A C 1
ATOM 652 O O . GLY A 1 83 ? -1.865 -20.188 10.203 1 56.78 83 GLY A O 1
ATOM 653 N N . GLN A 1 84 ? -0.809 -18.984 8.844 1 68.75 84 GLN A N 1
ATOM 654 C CA . GLN A 1 84 ? -1.658 -17.875 9.25 1 68.75 84 GLN A CA 1
ATOM 655 C C . GLN A 1 84 ? -2.441 -17.312 8.062 1 68.75 84 GLN A C 1
ATOM 657 O O . GLN A 1 84 ? -2.062 -17.531 6.91 1 68.75 84 GLN A O 1
ATOM 662 N N . ASN A 1 85 ? -3.613 -16.812 8.422 1 82.06 85 ASN A N 1
ATOM 663 C CA . ASN A 1 85 ? -4.41 -16.172 7.383 1 82.06 85 ASN A CA 1
ATOM 664 C C . ASN A 1 85 ? -3.658 -15 6.742 1 82.06 85 ASN A C 1
ATOM 666 O O . ASN A 1 85 ? -3.08 -14.172 7.445 1 82.06 85 ASN A O 1
ATOM 670 N N . THR A 1 86 ? -3.531 -15.117 5.461 1 89.81 86 THR A N 1
ATOM 671 C CA . THR A 1 86 ? -2.924 -14.039 4.688 1 89.81 86 THR A CA 1
ATOM 672 C C . THR A 1 86 ? -3.891 -12.867 4.539 1 89.81 86 THR A C 1
ATOM 674 O O . THR A 1 86 ? -5.066 -13.062 4.223 1 89.81 86 THR A O 1
ATOM 677 N N . PRO A 1 87 ? -3.395 -11.695 4.832 1 92.75 87 PRO A N 1
ATOM 678 C CA . PRO A 1 87 ? -4.301 -10.555 4.648 1 92.75 87 PRO A CA 1
ATOM 679 C C . PRO A 1 87 ? -4.602 -10.273 3.18 1 92.75 87 PRO A C 1
ATOM 681 O O . PRO A 1 87 ? -3.857 -10.711 2.297 1 92.75 87 PRO A O 1
ATOM 684 N N . SER A 1 88 ? -5.672 -9.555 2.973 1 94.25 88 SER A N 1
ATOM 685 C CA . SER A 1 88 ? -5.988 -9.094 1.625 1 94.25 88 SER A CA 1
ATOM 686 C C . SER A 1 88 ? -4.969 -8.07 1.133 1 94.25 88 SER A C 1
ATOM 688 O O . SER A 1 88 ? -4.316 -7.402 1.936 1 94.25 88 SER A O 1
ATOM 690 N N . VAL A 1 89 ? -4.859 -7.996 -0.172 1 97.25 89 VAL A N 1
ATOM 691 C CA . VAL A 1 89 ? -4.02 -6.988 -0.817 1 97.25 89 VAL A CA 1
ATOM 692 C C . VAL A 1 89 ? -4.582 -5.598 -0.54 1 97.25 89 VAL A C 1
ATOM 694 O O . VAL A 1 89 ? -5.797 -5.395 -0.551 1 97.25 89 VAL A O 1
ATOM 697 N N . CYS A 1 90 ? -3.678 -4.699 -0.478 1 97.06 90 CYS A N 1
ATOM 698 C CA . CYS A 1 90 ? -4.086 -3.338 -0.149 1 97.06 90 CYS A CA 1
ATOM 699 C C . CYS A 1 90 ? -4.254 -2.498 -1.411 1 97.06 90 CYS A C 1
ATOM 701 O O . CYS A 1 90 ? -3.453 -2.605 -2.344 1 97.06 90 CYS A O 1
ATOM 703 N N . CYS A 1 91 ? -5.262 -1.69 -1.353 1 98.12 91 CYS A N 1
ATOM 704 C CA . CYS A 1 91 ? -5.309 -0.568 -2.283 1 98.12 91 CYS A CA 1
ATOM 705 C C . CYS A 1 91 ? -4.434 0.582 -1.797 1 98.12 91 CYS A C 1
ATOM 707 O O . CYS A 1 91 ? -4.75 1.226 -0.794 1 98.12 91 CYS A O 1
ATOM 709 N N . ALA A 1 92 ? -3.326 0.826 -2.488 1 98.5 92 ALA A N 1
ATOM 710 C CA . ALA A 1 92 ? -2.352 1.796 -1.996 1 98.5 92 ALA A CA 1
ATOM 711 C C . ALA A 1 92 ? -1.817 2.662 -3.133 1 98.5 92 ALA A C 1
ATOM 713 O O . ALA A 1 92 ? -1.955 2.311 -4.309 1 98.5 92 ALA A O 1
ATOM 714 N N . PRO A 1 93 ? -1.187 3.799 -2.785 1 98.5 93 PRO A N 1
ATOM 715 C CA . PRO A 1 93 ? -0.533 4.594 -3.828 1 98.5 93 PRO A CA 1
ATOM 716 C C . PRO A 1 93 ? 0.568 3.822 -4.555 1 98.5 93 PRO A C 1
ATOM 718 O O . PRO A 1 93 ? 1.402 3.178 -3.912 1 98.5 93 PRO A O 1
ATOM 721 N N . ASP A 1 94 ? 0.468 3.895 -5.859 1 97.81 94 ASP A N 1
ATOM 722 C CA . ASP A 1 94 ? 1.482 3.258 -6.695 1 97.81 94 ASP A CA 1
ATOM 723 C C . ASP A 1 94 ? 2.41 4.297 -7.32 1 97.81 94 ASP A C 1
ATOM 725 O O . ASP A 1 94 ? 3.549 3.986 -7.676 1 97.81 94 ASP A O 1
ATOM 729 N N . LYS A 1 95 ? 1.858 5.469 -7.531 1 98.5 95 LYS A N 1
ATOM 730 C CA . LYS A 1 95 ? 2.623 6.609 -8.023 1 98.5 95 LYS A CA 1
ATOM 731 C C . LYS A 1 95 ? 2.348 7.859 -7.195 1 98.5 95 LYS A C 1
ATOM 733 O O . LYS A 1 95 ? 1.2 8.125 -6.828 1 98.5 95 LYS A O 1
ATOM 738 N N . PHE A 1 96 ? 3.459 8.578 -7 1 98.75 96 PHE A N 1
ATOM 739 C CA . PHE A 1 96 ? 3.383 9.797 -6.191 1 98.75 96 PHE A CA 1
ATOM 740 C C . PHE A 1 96 ? 3.949 10.984 -6.953 1 98.75 96 PHE A C 1
ATOM 742 O O . PHE A 1 96 ? 4.77 10.82 -7.859 1 98.75 96 PHE A O 1
ATOM 749 N N . ASP A 1 97 ? 3.459 12.094 -6.578 1 98.88 97 ASP A N 1
ATOM 750 C CA . ASP A 1 97 ? 4.18 13.336 -6.859 1 98.88 97 ASP A CA 1
ATOM 751 C C . ASP A 1 97 ? 4.719 13.961 -5.574 1 98.88 97 ASP A C 1
ATOM 753 O O . ASP A 1 97 ? 4.324 13.562 -4.473 1 98.88 97 ASP A O 1
ATOM 757 N N . SER A 1 98 ? 5.664 14.867 -5.754 1 98.94 98 SER A N 1
ATOM 758 C CA . SER A 1 98 ? 6.242 15.609 -4.641 1 98.94 98 SER A CA 1
ATOM 759 C C . SER A 1 98 ? 5.512 16.938 -4.41 1 98.94 98 SER A C 1
ATOM 761 O O . SER A 1 98 ? 4.723 17.359 -5.254 1 98.94 98 SER A O 1
ATOM 763 N N . LEU A 1 99 ? 5.695 17.484 -3.24 1 98.88 99 LEU A N 1
ATOM 764 C CA . LEU A 1 99 ? 5.156 18.797 -2.902 1 98.88 99 LEU A CA 1
ATOM 765 C C . LEU A 1 99 ? 6.195 19.641 -2.178 1 98.88 99 LEU A C 1
ATOM 767 O O . LEU A 1 99 ? 6.801 19.188 -1.203 1 98.88 99 LEU A O 1
ATOM 771 N N . THR A 1 100 ? 6.438 20.766 -2.711 1 98.88 100 THR A N 1
ATOM 772 C CA . THR A 1 100 ? 7.312 21.719 -2.029 1 98.88 100 THR A CA 1
ATOM 773 C C . THR A 1 100 ? 6.539 22.516 -0.989 1 98.88 100 THR A C 1
ATOM 775 O O . THR A 1 100 ? 5.453 23.031 -1.274 1 98.88 100 THR A O 1
ATOM 778 N N . MET A 1 101 ? 7.164 22.609 0.237 1 98.75 101 MET A N 1
ATOM 779 C CA . MET A 1 101 ? 6.512 23.344 1.318 1 98.75 101 MET A CA 1
ATOM 780 C C . MET A 1 101 ? 7.477 24.328 1.962 1 98.75 101 MET A C 1
ATOM 782 O O . MET A 1 101 ? 8.672 24.062 2.055 1 98.75 101 MET A O 1
ATOM 786 N N . LEU A 1 102 ? 6.844 25.391 2.318 1 98.88 102 LEU A N 1
ATOM 787 C CA . LEU A 1 102 ? 7.516 26.375 3.172 1 98.88 102 LEU A CA 1
ATOM 788 C C . LEU A 1 102 ? 7.066 26.219 4.621 1 98.88 102 LEU A C 1
ATOM 790 O O . LEU A 1 102 ? 5.871 26.297 4.918 1 98.88 102 LEU A O 1
ATOM 794 N N . TYR A 1 103 ? 8.07 25.953 5.516 1 98.5 103 TYR A N 1
ATOM 795 C CA . TYR A 1 103 ? 7.68 25.672 6.891 1 98.5 103 TYR A CA 1
ATOM 796 C C . TYR A 1 103 ? 8.797 26.047 7.863 1 98.5 103 TYR A C 1
ATOM 798 O O . TYR A 1 103 ? 9.938 26.266 7.457 1 98.5 103 TYR A O 1
ATOM 806 N N . PHE A 1 104 ? 8.406 26.141 9.18 1 98.38 104 PHE A N 1
ATOM 807 C CA . PHE A 1 104 ? 9.375 26.344 10.242 1 98.38 104 PHE A CA 1
ATOM 808 C C . PHE A 1 104 ? 9.914 25.016 10.758 1 98.38 104 PHE A C 1
ATOM 810 O O . PHE A 1 104 ? 9.141 24.156 11.188 1 98.38 104 PHE A O 1
ATOM 817 N N . ASN A 1 105 ? 11.273 24.828 10.719 1 96.44 105 ASN A N 1
ATOM 818 C CA . ASN A 1 105 ? 11.836 23.562 11.172 1 96.44 105 ASN A CA 1
ATOM 819 C C . ASN A 1 105 ? 11.969 23.531 12.695 1 96.44 105 ASN A C 1
ATOM 821 O O . ASN A 1 105 ? 11.469 24.406 13.391 1 96.44 105 ASN A O 1
ATOM 825 N N . GLU A 1 106 ? 12.555 22.5 13.125 1 94 106 GLU A N 1
ATOM 826 C CA . GLU A 1 106 ? 12.641 22.25 14.562 1 94 106 GLU A CA 1
ATOM 827 C C . GLU A 1 106 ? 13.406 23.359 15.273 1 94 106 GLU A C 1
ATOM 829 O O . GLU A 1 106 ? 13.156 23.641 16.453 1 94 106 GLU A O 1
ATOM 834 N N . ASN A 1 107 ? 14.219 24.062 14.578 1 96.06 107 ASN A N 1
ATOM 835 C CA . ASN A 1 107 ? 15.031 25.125 15.141 1 96.06 107 ASN A CA 1
ATOM 836 C C . ASN A 1 107 ? 14.344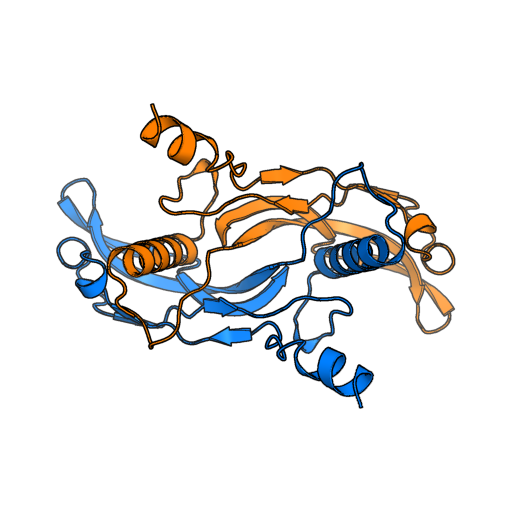 26.484 14.992 1 96.06 107 ASN A C 1
ATOM 838 O O . ASN A 1 107 ? 14.914 27.516 15.344 1 96.06 107 ASN A O 1
ATOM 842 N N . GLY A 1 108 ? 13.273 26.516 14.359 1 95.31 108 GLY A N 1
ATOM 843 C CA . GLY A 1 108 ? 12.531 27.75 14.172 1 95.31 108 GLY A CA 1
ATOM 844 C C . GLY A 1 108 ? 12.938 28.516 12.922 1 95.31 108 GLY A C 1
ATOM 845 O O . GLY A 1 108 ? 12.562 29.672 12.742 1 95.31 108 GLY A O 1
ATOM 846 N N . ASN A 1 109 ? 13.734 27.812 12.141 1 97.75 109 ASN A N 1
ATOM 847 C CA . ASN A 1 109 ? 14.133 28.438 10.891 1 97.75 109 ASN A CA 1
ATOM 848 C C . ASN A 1 109 ? 13.109 28.172 9.789 1 97.75 109 ASN A C 1
ATOM 850 O O . ASN A 1 109 ? 12.555 27.078 9.688 1 97.75 109 ASN A O 1
ATOM 854 N N . LEU A 1 110 ? 12.859 29.219 9.016 1 98.19 110 LEU A N 1
ATOM 855 C CA . LEU A 1 110 ? 12.008 29.094 7.84 1 98.19 110 LEU A CA 1
ATOM 856 C C . LEU A 1 110 ? 12.734 28.344 6.727 1 98.19 110 LEU A C 1
ATOM 858 O O . LEU A 1 110 ? 13.805 28.75 6.285 1 98.19 110 LEU A O 1
ATOM 862 N N . VAL A 1 111 ? 12.164 27.203 6.281 1 98.56 111 VAL A N 1
ATOM 863 C CA . VAL A 1 111 ? 12.828 26.344 5.305 1 98.56 111 VAL A CA 1
ATOM 864 C C . VAL A 1 111 ? 11.859 26 4.176 1 98.56 111 VAL A C 1
ATOM 866 O O . VAL A 1 111 ? 10.664 25.781 4.418 1 98.56 111 VAL A O 1
ATOM 869 N N . LEU A 1 112 ? 12.398 26 2.945 1 98.69 112 LEU A N 1
ATOM 870 C CA . LEU A 1 112 ? 11.703 25.484 1.771 1 98.69 112 LEU A CA 1
ATOM 871 C C . LEU A 1 112 ? 12.219 24.109 1.386 1 98.69 112 LEU A C 1
ATOM 873 O O . LEU A 1 112 ? 13.406 23.938 1.128 1 98.69 112 LEU A O 1
ATOM 877 N N . LYS A 1 113 ? 11.305 23.156 1.392 1 98.56 113 LYS A N 1
ATOM 878 C CA . LYS A 1 113 ? 11.75 21.797 1.131 1 98.56 113 LYS A CA 1
ATOM 879 C C . LYS A 1 113 ? 10.75 21.047 0.252 1 98.56 113 LYS A C 1
ATOM 881 O O . LYS A 1 113 ? 9.539 21.234 0.382 1 98.56 113 LYS A O 1
ATOM 886 N N . ASN A 1 114 ? 11.32 20.266 -0.638 1 98.81 114 ASN A N 1
ATOM 887 C CA . ASN A 1 114 ? 10.508 19.359 -1.449 1 98.81 114 ASN A CA 1
ATOM 888 C C . ASN A 1 114 ? 10.312 18.016 -0.765 1 98.81 114 ASN A C 1
ATOM 890 O O . ASN A 1 114 ? 11.289 17.328 -0.433 1 98.81 114 ASN A O 1
ATOM 894 N N . PHE A 1 115 ? 9.062 17.656 -0.544 1 98.75 115 PHE A N 1
ATOM 895 C CA . PHE A 1 115 ? 8.719 16.391 0.097 1 98.75 115 PHE A CA 1
ATOM 896 C C . PHE A 1 115 ? 8.273 15.359 -0.937 1 98.75 115 PHE A C 1
ATOM 898 O O . PHE A 1 115 ? 7.227 15.523 -1.57 1 98.75 115 PHE A O 1
ATOM 905 N N . PRO A 1 116 ? 9.078 14.328 -1.031 1 98.81 116 PRO A N 1
ATOM 906 C CA . PRO A 1 116 ? 8.664 13.297 -1.978 1 98.81 116 PRO A CA 1
ATOM 907 C C . PRO A 1 116 ? 7.461 12.492 -1.483 1 98.81 116 PRO A C 1
ATOM 909 O O . PRO A 1 116 ? 7.094 12.586 -0.31 1 98.81 116 PRO A O 1
ATOM 912 N N . ARG A 1 117 ? 6.746 11.828 -2.328 1 98.81 117 ARG A N 1
ATOM 913 C CA . ARG A 1 117 ? 5.645 10.93 -2.006 1 98.81 117 ARG A CA 1
ATOM 914 C C . ARG A 1 117 ? 4.605 11.625 -1.133 1 98.81 117 ARG A C 1
ATOM 916 O O . ARG A 1 117 ? 4.203 11.094 -0.096 1 98.81 117 ARG A O 1
ATOM 923 N N . MET A 1 118 ? 4.203 12.852 -1.662 1 98.88 118 MET A N 1
ATOM 924 C CA . MET A 1 118 ? 3.277 13.68 -0.896 1 98.88 118 MET A CA 1
ATOM 925 C C . MET A 1 118 ? 1.885 13.656 -1.517 1 98.88 118 MET A C 1
ATOM 927 O O . MET A 1 118 ? 0.884 13.805 -0.812 1 98.88 118 MET A O 1
ATOM 931 N N . ILE A 1 119 ? 1.832 13.5 -2.855 1 98.88 119 ILE A N 1
ATOM 932 C CA . ILE A 1 119 ? 0.584 13.57 -3.605 1 98.88 119 ILE A CA 1
ATOM 933 C C . ILE A 1 119 ? 0.344 12.25 -4.34 1 98.88 119 ILE A C 1
ATOM 935 O O . ILE A 1 119 ? 1.209 11.781 -5.078 1 98.88 119 ILE A O 1
ATOM 939 N N . VAL A 1 120 ? -0.821 11.727 -4.176 1 98.56 120 VAL A N 1
ATOM 940 C CA . VAL A 1 120 ? -1.157 10.484 -4.855 1 98.56 120 VAL A CA 1
ATOM 941 C C . VAL A 1 120 ? -1.568 10.773 -6.297 1 98.56 120 VAL A C 1
ATOM 943 O O . VAL A 1 120 ? -2.533 11.508 -6.539 1 98.56 120 VAL A O 1
ATOM 946 N N . LEU A 1 121 ? -0.84 10.102 -7.191 1 98.81 121 LEU A N 1
ATOM 947 C CA . LEU A 1 121 ? -1.183 10.25 -8.602 1 98.81 121 LEU A CA 1
ATOM 948 C C . LEU A 1 121 ? -1.987 9.055 -9.094 1 98.81 121 LEU A C 1
ATOM 950 O O . LEU A 1 121 ? -2.879 9.203 -9.938 1 98.81 121 LEU A O 1
ATOM 954 N N . GLN A 1 122 ? -1.597 7.938 -8.547 1 98.56 122 GLN A N 1
ATOM 955 C CA . GLN A 1 122 ? -2.207 6.699 -9.016 1 98.56 122 GLN A CA 1
ATOM 956 C C . GLN A 1 122 ? -2.232 5.648 -7.91 1 98.56 122 GLN A C 1
ATOM 958 O O . GLN A 1 122 ? -1.269 5.508 -7.156 1 98.56 122 GLN A O 1
ATOM 963 N N . CYS A 1 123 ? -3.393 4.984 -7.922 1 98.56 123 CYS A N 1
ATOM 964 C CA . CYS A 1 123 ? -3.52 3.871 -6.984 1 98.56 123 CYS A CA 1
ATOM 965 C C . CYS A 1 123 ? -3.359 2.535 -7.695 1 98.56 123 CYS A C 1
ATOM 967 O O . CYS A 1 123 ? -3.527 2.453 -8.914 1 98.56 123 CYS A O 1
ATOM 969 N N . GLY A 1 124 ? -3.047 1.556 -6.902 1 98.56 124 GLY A N 1
ATOM 970 C CA . GLY A 1 124 ? -2.998 0.181 -7.375 1 98.56 124 GLY A CA 1
ATOM 971 C C . GLY A 1 124 ? -3.129 -0.838 -6.262 1 98.56 124 GLY A C 1
ATOM 972 O O . GLY A 1 124 ? -3.107 -0.482 -5.082 1 98.56 124 GLY A O 1
ATOM 973 N N . CYS A 1 125 ? -3.361 -2.072 -6.691 1 98.69 125 CYS A N 1
ATOM 974 C CA . CYS A 1 125 ? -3.334 -3.188 -5.75 1 98.69 125 CYS A CA 1
ATOM 975 C C . CYS A 1 125 ? -1.914 -3.709 -5.562 1 98.69 125 CYS A C 1
ATOM 977 O O . CYS A 1 125 ? -1.379 -4.391 -6.438 1 98.69 125 CYS A O 1
ATOM 979 N N . ILE A 1 126 ? -1.384 -3.424 -4.285 1 97.62 126 ILE A N 1
ATOM 980 C CA . ILE A 1 126 ? 0.028 -3.748 -4.113 1 97.62 126 ILE A CA 1
ATOM 981 C C . ILE A 1 126 ? 0.226 -4.52 -2.811 1 97.62 126 ILE A C 1
ATOM 983 O O . ILE A 1 126 ? -0.583 -4.41 -1.887 1 97.62 126 ILE A O 1
ATOM 987 N N . MET B 1 1 ? -10.266 -0.836 37.219 1 33.97 1 MET B N 1
ATOM 988 C CA . MET B 1 1 ? -10.211 -2.24 36.812 1 33.97 1 MET B CA 1
ATOM 989 C C . MET B 1 1 ? -10.828 -2.443 35.438 1 33.97 1 MET B C 1
ATOM 991 O O . MET B 1 1 ? -10.359 -3.273 34.656 1 33.97 1 MET B O 1
ATOM 995 N N . ILE B 1 2 ? -11.992 -1.868 35.125 1 36.81 2 ILE B N 1
ATOM 996 C CA . ILE B 1 2 ? -12.656 -1.945 33.812 1 36.81 2 ILE B CA 1
ATOM 997 C C . ILE B 1 2 ? -11.844 -1.176 32.781 1 36.81 2 ILE B C 1
ATOM 999 O O . ILE B 1 2 ? -11.742 -1.597 31.625 1 36.81 2 ILE B O 1
ATOM 1003 N N . LYS B 1 3 ? -11.344 0.05 33.062 1 40.59 3 LYS B N 1
ATOM 1004 C CA . LYS B 1 3 ? -10.602 0.853 32.094 1 40.59 3 LYS B CA 1
ATOM 1005 C C . LYS B 1 3 ? -9.383 0.102 31.578 1 40.59 3 LYS B C 1
ATOM 1007 O O . LYS B 1 3 ? -8.953 0.312 30.453 1 40.59 3 LYS B O 1
ATOM 1012 N N . ASP B 1 4 ? -8.797 -0.684 32.469 1 37.31 4 ASP B N 1
ATOM 1013 C CA . ASP B 1 4 ? -7.562 -1.362 32.062 1 37.31 4 ASP B CA 1
ATOM 1014 C C . ASP B 1 4 ? -7.836 -2.439 31.016 1 37.31 4 ASP B C 1
ATOM 1016 O O . ASP B 1 4 ? -7.004 -2.686 30.141 1 37.31 4 ASP B O 1
ATOM 1020 N N . LYS B 1 5 ? -9.031 -3.121 31.203 1 38.69 5 LYS B N 1
ATOM 1021 C CA . LYS B 1 5 ? -9.273 -4.211 30.266 1 38.69 5 LYS B CA 1
ATOM 1022 C C . LYS B 1 5 ? -9.602 -3.676 28.875 1 38.69 5 LYS B C 1
ATOM 1024 O O . LYS B 1 5 ? -9.531 -4.41 27.891 1 38.69 5 LYS B O 1
ATOM 1029 N N . VAL B 1 6 ? -10.445 -2.58 28.859 1 34.94 6 VAL B N 1
ATOM 1030 C CA . VAL B 1 6 ? -10.734 -2.076 27.516 1 34.94 6 VAL B CA 1
ATOM 1031 C C . VAL B 1 6 ? -9.422 -1.704 26.812 1 34.94 6 VAL B C 1
ATOM 1033 O O . VAL B 1 6 ? -9.344 -1.725 25.594 1 34.94 6 VAL B O 1
ATOM 1036 N N . THR B 1 7 ? -8.523 -1.061 27.547 1 39.66 7 THR B N 1
ATOM 1037 C CA . THR B 1 7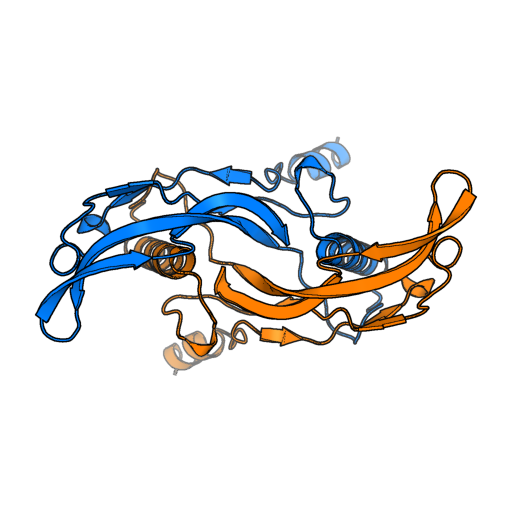 ? -7.238 -0.737 26.938 1 39.66 7 THR B CA 1
ATOM 1038 C C . THR B 1 7 ? -6.48 -2.008 26.562 1 39.66 7 THR B C 1
ATOM 1040 O O . THR B 1 7 ? -5.586 -1.979 25.719 1 39.66 7 THR B O 1
ATOM 1043 N N . GLU B 1 8 ? -6.699 -3.021 27.312 1 38.72 8 GLU B N 1
ATOM 1044 C CA . GLU B 1 8 ? -5.941 -4.25 27.094 1 38.72 8 GLU B CA 1
ATOM 1045 C C . GLU B 1 8 ? -6.375 -4.949 25.812 1 38.72 8 GLU B C 1
ATOM 1047 O O . GLU B 1 8 ? -5.543 -5.504 25.094 1 38.72 8 GLU B O 1
ATOM 1052 N N . VAL B 1 9 ? -7.754 -5.195 25.781 1 35.91 9 VAL B N 1
ATOM 1053 C CA . VAL B 1 9 ? -8.211 -5.918 24.594 1 35.91 9 VAL B CA 1
ATOM 1054 C C . VAL B 1 9 ? -7.883 -5.117 23.328 1 35.91 9 VAL B C 1
ATOM 1056 O O . VAL B 1 9 ? -8.258 -5.512 22.234 1 35.91 9 VAL B O 1
ATOM 1059 N N . ILE B 1 10 ? -7.844 -3.773 23.422 1 40.5 10 ILE B N 1
ATOM 1060 C CA . ILE B 1 10 ? -7.359 -3.209 22.172 1 40.5 10 ILE B CA 1
ATOM 1061 C C . ILE B 1 10 ? -6.156 -4.004 21.672 1 40.5 10 ILE B C 1
ATOM 1063 O O . ILE B 1 10 ? -5.074 -3.938 22.266 1 40.5 10 ILE B O 1
ATOM 1067 N N . LYS B 1 11 ? -6.23 -5.238 21.641 1 42.59 11 LYS B N 1
ATOM 1068 C CA . LYS B 1 11 ? -5.34 -6.266 21.109 1 42.59 11 LYS B CA 1
ATOM 1069 C C . LYS B 1 11 ? -4.281 -5.652 20.188 1 42.59 11 LYS B C 1
ATOM 1071 O O . LYS B 1 11 ? -4.605 -4.867 19.297 1 42.59 11 LYS B O 1
ATOM 1076 N N . HIS B 1 12 ? -3.021 -5.547 20.672 1 50.12 12 HIS B N 1
ATOM 1077 C CA . HIS B 1 12 ? -1.743 -5.125 20.109 1 50.12 12 HIS B CA 1
ATOM 1078 C C . HIS B 1 12 ? -1.7 -5.352 18.609 1 50.12 12 HIS B C 1
ATOM 1080 O O . HIS B 1 12 ? -1.402 -6.457 18.141 1 50.12 12 HIS B O 1
ATOM 1086 N N . LEU B 1 13 ? -2.615 -4.832 17.969 1 63.59 13 LEU B N 1
ATOM 1087 C CA . LEU B 1 13 ? -2.389 -4.965 16.547 1 63.59 13 LEU B CA 1
ATOM 1088 C C . LEU B 1 13 ? -0.921 -4.727 16.203 1 63.59 13 LEU B C 1
ATOM 1090 O O . LEU B 1 13 ? -0.352 -3.697 16.562 1 63.59 13 LEU B O 1
ATOM 1094 N N . LYS B 1 14 ? -0.193 -5.77 15.906 1 87.75 14 LYS B N 1
ATOM 1095 C CA . LYS B 1 14 ? 1.207 -5.68 15.5 1 87.75 14 LYS B CA 1
ATOM 1096 C C . LYS B 1 14 ? 1.409 -4.59 14.453 1 87.75 14 LYS B C 1
ATOM 1098 O O . LYS B 1 14 ? 0.562 -4.398 13.578 1 87.75 14 LYS B O 1
ATOM 1103 N N . LYS B 1 15 ? 2.42 -3.689 14.766 1 96 15 LYS B N 1
ATOM 1104 C CA . LYS B 1 15 ? 2.807 -2.637 13.828 1 96 15 LYS B CA 1
ATOM 1105 C C . LYS B 1 15 ? 3.119 -3.215 12.453 1 96 15 LYS B C 1
ATOM 1107 O O . LYS B 1 15 ? 3.496 -4.383 12.336 1 96 15 LYS B O 1
ATOM 1112 N N . CYS B 1 16 ? 2.922 -2.441 11.5 1 97.75 16 CYS B N 1
ATOM 1113 C CA . CYS B 1 16 ? 3.225 -2.816 10.125 1 97.75 16 CYS B CA 1
ATOM 1114 C C . CYS B 1 16 ? 4.613 -3.436 10.016 1 97.75 16 CYS B C 1
ATOM 1116 O O . CYS B 1 16 ? 5.602 -2.832 10.438 1 97.75 16 CYS B O 1
ATOM 1118 N N . SER B 1 17 ? 4.617 -4.676 9.453 1 97.31 17 SER B N 1
ATOM 1119 C CA . SER B 1 17 ? 5.898 -5.348 9.25 1 97.31 17 SER B CA 1
ATOM 1120 C C . SER B 1 17 ? 5.797 -6.414 8.164 1 97.31 17 SER B C 1
ATOM 1122 O O . SER B 1 17 ? 4.695 -6.773 7.738 1 97.31 17 SER B O 1
ATOM 1124 N N . ARG B 1 18 ? 6.984 -6.793 7.742 1 96.81 18 ARG B N 1
ATOM 1125 C CA . ARG B 1 18 ? 7.07 -7.879 6.773 1 96.81 18 ARG B CA 1
ATOM 1126 C C . 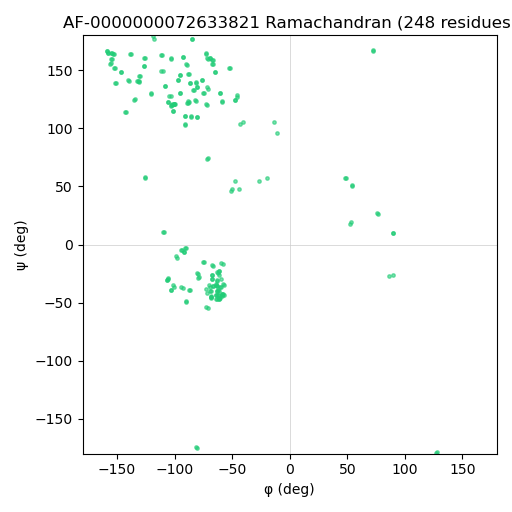ARG B 1 18 ? 6.957 -9.234 7.461 1 96.81 18 ARG B C 1
ATOM 1128 O O . ARG B 1 18 ? 7.547 -9.453 8.523 1 96.81 18 ARG B O 1
ATOM 1135 N N . HIS B 1 19 ? 6.23 -10.125 6.82 1 95.19 19 HIS B N 1
ATOM 1136 C CA . HIS B 1 19 ? 6.051 -11.492 7.297 1 95.19 19 HIS B CA 1
ATOM 1137 C C . HIS B 1 19 ? 6.418 -12.5 6.219 1 95.19 19 HIS B C 1
ATOM 1139 O O . HIS B 1 19 ? 6.484 -12.164 5.035 1 95.19 19 HIS B O 1
ATOM 1145 N N . ASN B 1 20 ? 6.652 -13.664 6.688 1 93.06 20 ASN B N 1
ATOM 1146 C CA . ASN B 1 20 ? 7.043 -14.719 5.75 1 93.06 20 ASN B CA 1
ATOM 1147 C C . ASN B 1 20 ? 5.828 -15.305 5.035 1 93.06 20 ASN B C 1
ATOM 1149 O O . ASN B 1 20 ? 4.781 -15.516 5.648 1 93.06 20 ASN B O 1
ATOM 1153 N N . LEU B 1 21 ? 6.02 -15.469 3.754 1 93 21 LEU B N 1
ATOM 1154 C CA . LEU B 1 21 ? 5.059 -16.172 2.908 1 93 21 LEU B CA 1
ATOM 1155 C C . LEU B 1 21 ? 5.77 -17 1.853 1 93 21 LEU B C 1
ATOM 1157 O O . LEU B 1 21 ? 6.465 -16.469 0.988 1 93 21 LEU B O 1
ATOM 1161 N N . THR B 1 22 ? 5.602 -18.25 1.996 1 93.81 22 THR B N 1
ATOM 1162 C CA . THR B 1 22 ? 6.121 -19.141 0.967 1 93.81 22 THR B CA 1
ATOM 1163 C C . THR B 1 22 ? 5.039 -19.5 -0.047 1 93.81 22 THR B C 1
ATOM 1165 O O . THR B 1 22 ? 3.945 -19.922 0.328 1 93.81 22 THR B O 1
ATOM 1168 N N . VAL B 1 23 ? 5.414 -19.344 -1.271 1 94.75 23 VAL B N 1
ATOM 1169 C CA . VAL B 1 23 ? 4.496 -19.672 -2.355 1 94.75 23 VAL B CA 1
ATOM 1170 C C . VAL B 1 23 ? 4.895 -21.016 -2.979 1 94.75 23 VAL B C 1
ATOM 1172 O O . VAL B 1 23 ? 6.008 -21.156 -3.482 1 94.75 23 VAL B O 1
ATOM 1175 N N . ASP B 1 24 ? 3.953 -21.844 -2.867 1 94.56 24 ASP B N 1
ATOM 1176 C CA . ASP B 1 24 ? 4.125 -23.141 -3.525 1 94.56 24 ASP B CA 1
ATOM 1177 C C . ASP B 1 24 ? 3.264 -23.234 -4.781 1 94.56 24 ASP B C 1
ATOM 1179 O O . ASP B 1 24 ? 2.035 -23.203 -4.703 1 94.56 24 ASP B O 1
ATOM 1183 N N . ILE B 1 25 ? 3.951 -23.484 -5.859 1 95.94 25 ILE B N 1
ATOM 1184 C CA . ILE B 1 25 ? 3.293 -23.422 -7.16 1 95.94 25 ILE B CA 1
ATOM 1185 C C . ILE B 1 25 ? 2.26 -24.547 -7.27 1 95.94 25 ILE B C 1
ATOM 1187 O O . ILE B 1 25 ? 1.172 -24.344 -7.812 1 95.94 25 ILE B O 1
ATOM 1191 N N . ARG B 1 26 ? 2.477 -25.625 -6.766 1 93.88 26 ARG B N 1
ATOM 1192 C CA . ARG B 1 26 ? 1.55 -26.75 -6.809 1 93.88 26 ARG B CA 1
ATOM 1193 C C . ARG B 1 26 ? 0.31 -26.469 -5.965 1 93.88 26 ARG B C 1
ATOM 1195 O O . ARG B 1 26 ? -0.809 -26.781 -6.371 1 93.88 26 ARG B O 1
ATOM 1202 N N . ASP B 1 27 ? 0.551 -25.844 -4.809 1 90.88 27 ASP B N 1
ATOM 1203 C CA . ASP B 1 27 ? -0.569 -25.516 -3.93 1 90.88 27 ASP B CA 1
ATOM 1204 C C . ASP B 1 27 ? -1.531 -24.547 -4.605 1 90.88 27 ASP B C 1
ATOM 1206 O O . ASP B 1 27 ? -2.729 -24.531 -4.309 1 90.88 27 ASP B O 1
ATOM 1210 N N . LEU B 1 28 ? -0.99 -23.766 -5.605 1 93.75 28 LEU B N 1
ATOM 1211 C CA . LEU B 1 28 ? -1.808 -22.781 -6.297 1 93.75 28 LEU B CA 1
ATOM 1212 C C . LEU B 1 28 ? -2.445 -23.375 -7.547 1 93.75 28 LEU B C 1
ATOM 1214 O O . LEU B 1 28 ? -3.238 -22.719 -8.219 1 93.75 28 LEU B O 1
ATOM 1218 N N . GLY B 1 29 ? -2.037 -24.578 -7.816 1 93.25 29 GLY B N 1
ATOM 1219 C CA . GLY B 1 29 ? -2.561 -25.234 -9.008 1 93.25 29 GLY B CA 1
ATOM 1220 C C . GLY B 1 29 ? -1.935 -24.719 -10.289 1 93.25 29 GLY B C 1
ATOM 1221 O O . GLY B 1 29 ? -2.559 -24.766 -11.352 1 93.25 29 GLY B O 1
ATOM 1222 N N . LEU B 1 30 ? -0.724 -24.25 -10.125 1 96.31 30 LEU B N 1
ATOM 1223 C CA . LEU B 1 30 ? -0.094 -23.609 -11.273 1 96.31 30 LEU B CA 1
ATOM 1224 C C . LEU B 1 30 ? 1.05 -24.453 -11.812 1 96.31 30 LEU B C 1
ATOM 1226 O O . LEU B 1 30 ? 1.803 -24.016 -12.68 1 96.31 30 LEU B O 1
ATOM 1230 N N . ASP B 1 31 ? 1.181 -25.625 -11.375 1 95.69 31 ASP B N 1
ATOM 1231 C CA . ASP B 1 31 ? 2.363 -26.438 -11.648 1 95.69 31 ASP B CA 1
ATOM 1232 C C . ASP B 1 31 ? 2.354 -26.953 -13.086 1 95.69 31 ASP B C 1
ATOM 1234 O O . ASP B 1 31 ? 3.379 -27.406 -13.594 1 95.69 31 ASP B O 1
ATOM 1238 N N . GLU B 1 32 ? 1.266 -26.891 -13.766 1 96.75 32 GLU B N 1
ATOM 1239 C CA . GLU B 1 32 ? 1.238 -27.25 -15.188 1 96.75 32 GLU B CA 1
ATOM 1240 C C . GLU B 1 32 ? 1.758 -26.109 -16.047 1 96.75 32 GLU B C 1
ATOM 1242 O O . GLU B 1 32 ? 2.217 -26.328 -17.172 1 96.75 32 GLU B O 1
ATOM 1247 N N . ARG B 1 33 ? 1.633 -25 -15.523 1 97.5 33 ARG B N 1
ATOM 1248 C CA . ARG B 1 33 ? 1.982 -23.812 -16.312 1 97.5 33 ARG B CA 1
ATOM 1249 C C . ARG B 1 33 ? 3.342 -23.266 -15.883 1 97.5 33 ARG B C 1
ATOM 1251 O O . ARG B 1 33 ? 4.109 -22.781 -16.719 1 97.5 33 ARG B O 1
ATOM 1258 N N . ILE B 1 34 ? 3.652 -23.266 -14.594 1 98.25 34 ILE B N 1
ATOM 1259 C CA . ILE B 1 34 ? 4.914 -22.75 -14.078 1 98.25 34 ILE B CA 1
ATOM 1260 C C . ILE B 1 34 ? 5.875 -23.906 -13.805 1 98.25 34 ILE B C 1
ATOM 1262 O O . ILE B 1 34 ? 5.598 -24.766 -12.969 1 98.25 34 ILE B O 1
ATOM 1266 N N . VAL B 1 35 ? 6.965 -23.844 -14.453 1 98.69 35 VAL B N 1
ATOM 1267 C CA . VAL B 1 35 ? 7.945 -24.922 -14.383 1 98.69 35 VAL B CA 1
ATOM 1268 C C . VAL B 1 35 ? 8.922 -24.656 -13.234 1 98.69 35 VAL B C 1
ATOM 1270 O O . VAL B 1 35 ? 9.289 -25.578 -12.5 1 98.69 35 VAL B O 1
ATOM 1273 N N . ALA B 1 36 ? 9.43 -23.453 -13.219 1 98.69 36 ALA B N 1
ATOM 1274 C CA . ALA B 1 36 ? 10.375 -23.078 -12.172 1 98.69 36 ALA B CA 1
ATOM 1275 C C . ALA B 1 36 ? 10.219 -21.594 -11.805 1 98.69 36 ALA B C 1
ATOM 1277 O O . ALA B 1 36 ? 9.914 -20.766 -12.656 1 98.69 36 ALA B O 1
ATOM 1278 N N . PRO B 1 37 ? 10.484 -21.172 -10.492 1 98.5 37 PRO B N 1
ATOM 1279 C CA . PRO B 1 37 ? 10.758 -22.109 -9.406 1 98.5 37 PRO B CA 1
ATOM 1280 C C . PRO B 1 37 ? 9.508 -22.859 -8.945 1 98.5 37 PRO B C 1
ATOM 1282 O O . PRO B 1 37 ? 8.391 -22.469 -9.281 1 98.5 37 PRO B O 1
ATOM 1285 N N . LYS B 1 38 ? 9.641 -23.984 -8.188 1 97.69 38 LYS B N 1
ATOM 1286 C CA . LYS B 1 38 ? 8.516 -24.734 -7.652 1 97.69 38 LYS B CA 1
ATOM 1287 C C . LYS B 1 38 ? 7.949 -24.062 -6.402 1 97.69 38 LYS B C 1
ATOM 1289 O O . LYS B 1 38 ? 6.805 -24.312 -6.023 1 97.69 38 LYS B O 1
ATOM 1294 N N . SER B 1 39 ? 8.836 -23.359 -5.746 1 97 39 SER B N 1
ATOM 1295 C CA . SER B 1 39 ? 8.469 -22.594 -4.566 1 97 39 SER B CA 1
ATOM 1296 C C . SER B 1 39 ? 9.391 -21.391 -4.379 1 97 39 SER B C 1
ATOM 1298 O O . SER B 1 39 ? 10.531 -21.406 -4.852 1 97 39 SER B O 1
ATOM 1300 N N . PHE B 1 40 ? 8.844 -20.359 -3.76 1 97 40 PHE B N 1
ATOM 1301 C CA . PHE B 1 40 ? 9.672 -19.203 -3.465 1 97 40 PHE B CA 1
ATOM 1302 C C . PHE B 1 40 ? 9.117 -18.422 -2.277 1 97 40 PHE B C 1
ATOM 1304 O O . PHE B 1 40 ? 7.938 -18.547 -1.944 1 97 40 PHE B O 1
ATOM 1311 N N . GLU B 1 41 ? 9.977 -17.641 -1.677 1 96.5 41 GLU B N 1
ATOM 1312 C CA . GLU B 1 41 ? 9.594 -16.781 -0.553 1 96.5 41 GLU B CA 1
ATOM 1313 C C . GLU B 1 41 ? 9.148 -15.406 -1.03 1 96.5 41 GLU B C 1
ATOM 1315 O O . GLU B 1 41 ? 9.984 -14.562 -1.354 1 96.5 41 GLU B O 1
ATOM 1320 N N . ALA B 1 42 ? 7.895 -15.188 -1.036 1 97.19 42 ALA B N 1
ATOM 1321 C CA . ALA B 1 42 ? 7.344 -13.93 -1.539 1 97.19 42 ALA B CA 1
ATOM 1322 C C . ALA B 1 42 ? 7.297 -12.875 -0.439 1 97.19 42 ALA B C 1
ATOM 1324 O O . ALA B 1 42 ? 7.547 -11.688 -0.692 1 97.19 42 ALA B O 1
ATOM 1325 N N . GLY B 1 43 ? 6.953 -13.289 0.756 1 96.38 43 GLY B N 1
ATOM 1326 C CA . GLY B 1 43 ? 6.672 -12.375 1.854 1 96.38 43 GLY B CA 1
ATOM 1327 C C . GLY B 1 43 ? 5.352 -11.641 1.697 1 96.38 43 GLY B C 1
ATOM 1328 O O . GLY B 1 43 ? 4.688 -11.766 0.667 1 96.38 43 GLY B O 1
ATOM 1329 N N . TYR B 1 44 ? 4.918 -11.023 2.779 1 96.69 44 TYR B N 1
ATOM 1330 C CA . TYR B 1 44 ? 3.76 -10.141 2.717 1 96.69 44 TYR B CA 1
ATOM 1331 C C . TYR B 1 44 ? 3.809 -9.094 3.826 1 96.69 44 TYR B C 1
ATOM 1333 O O . TYR B 1 44 ? 4.621 -9.195 4.75 1 96.69 44 TYR B O 1
ATOM 1341 N N . CYS B 1 45 ? 2.996 -8.102 3.648 1 97 45 CYS B N 1
ATOM 1342 C CA . CYS B 1 45 ? 2.947 -7.016 4.625 1 97 45 CYS B CA 1
ATOM 1343 C C . CYS B 1 45 ? 1.654 -7.062 5.426 1 97 45 CYS B C 1
ATOM 1345 O O . CYS B 1 45 ? 0.585 -7.332 4.875 1 97 45 CYS B O 1
ATOM 1347 N N . ALA B 1 46 ? 1.788 -6.859 6.758 1 95.56 46 ALA B N 1
ATOM 1348 C CA . ALA B 1 46 ? 0.614 -6.789 7.625 1 95.56 46 ALA B CA 1
ATOM 1349 C C . ALA B 1 46 ? 0.915 -5.992 8.891 1 95.56 46 ALA B C 1
ATOM 1351 O O . ALA B 1 46 ? 2.068 -5.906 9.32 1 95.56 46 ALA B O 1
ATOM 1352 N N . GLY B 1 47 ? -0.165 -5.492 9.438 1 95.69 47 GLY B N 1
ATOM 1353 C CA . GLY B 1 47 ? -0.049 -4.734 10.672 1 95.69 47 GLY B CA 1
ATOM 1354 C C . GLY B 1 47 ? -0.688 -3.359 10.594 1 95.69 47 GLY B C 1
ATOM 1355 O O . GLY B 1 47 ? -1.178 -2.959 9.531 1 95.69 47 GLY B O 1
ATOM 1356 N N . SER B 1 48 ? -0.625 -2.611 11.609 1 95.56 48 SER B N 1
ATOM 1357 C CA . SER B 1 48 ? -1.351 -1.354 11.75 1 95.56 48 SER B CA 1
ATOM 1358 C C . SER B 1 48 ? -0.481 -0.166 11.344 1 95.56 48 SER B C 1
ATOM 1360 O O . SER B 1 48 ? 0.729 -0.171 11.578 1 95.56 48 SER B O 1
ATOM 1362 N N . CYS B 1 49 ? -1.095 0.829 10.773 1 97.56 49 CYS B N 1
ATOM 1363 C CA . CYS B 1 49 ? -0.49 2.109 10.422 1 97.56 49 CYS B CA 1
ATOM 1364 C C . CYS B 1 49 ? -1.279 3.268 11.023 1 97.56 49 CYS B C 1
ATOM 1366 O O . CYS B 1 49 ? -1.644 4.207 10.312 1 97.56 49 CYS B O 1
ATOM 1368 N N . GLU B 1 50 ? -1.382 3.221 12.305 1 95.38 50 GLU B N 1
ATOM 1369 C CA . GLU B 1 50 ? -2.141 4.25 13.008 1 95.38 50 GLU B CA 1
ATOM 1370 C C . GLU B 1 50 ? -1.247 5.426 13.398 1 95.38 50 GLU B C 1
ATOM 1372 O O . GLU B 1 50 ? -0.082 5.234 13.75 1 95.38 50 GLU B O 1
ATOM 1377 N N . TYR B 1 51 ? -1.913 6.582 13.547 1 96.62 51 TYR B N 1
ATOM 1378 C CA . TYR B 1 51 ? -1.195 7.781 13.961 1 96.62 51 TYR B CA 1
ATOM 1379 C C . TYR B 1 51 ? -0.782 7.688 15.422 1 96.62 51 TYR B C 1
ATOM 1381 O O . TYR B 1 51 ? -1.558 7.234 16.266 1 96.62 51 TYR B O 1
ATOM 1389 N N . PRO B 1 52 ? 0.444 8.047 15.75 1 97.06 52 PRO B N 1
ATOM 1390 C CA . PRO B 1 52 ? 1.486 8.609 14.891 1 97.06 52 PRO B CA 1
ATOM 1391 C C . PRO B 1 52 ? 2.322 7.535 14.195 1 97.06 52 PRO B C 1
ATOM 1393 O O . PRO B 1 52 ? 2.527 6.453 14.75 1 97.06 52 PRO B O 1
ATOM 1396 N N . LEU B 1 53 ? 2.75 7.91 12.961 1 98 53 LEU B N 1
ATOM 1397 C CA . LEU B 1 53 ? 3.629 7.008 12.227 1 98 53 LEU B CA 1
ATOM 1398 C C . LEU B 1 53 ? 5.094 7.316 12.516 1 98 53 LEU B C 1
ATOM 1400 O O . LEU B 1 53 ? 5.609 8.359 12.102 1 98 53 LEU B O 1
ATOM 1404 N N . ASP B 1 54 ? 5.664 6.402 13.203 1 96.06 54 ASP B N 1
ATOM 1405 C CA . ASP B 1 54 ? 7.074 6.645 13.492 1 96.06 54 ASP B CA 1
ATOM 1406 C C . ASP B 1 54 ? 7.961 6.18 12.344 1 96.06 54 ASP B C 1
ATOM 1408 O O . ASP B 1 54 ? 7.484 5.547 11.398 1 96.06 54 ASP B O 1
ATOM 1412 N N . ARG B 1 55 ? 9.25 6.414 12.477 1 96.44 55 ARG B N 1
ATOM 1413 C CA . ARG B 1 55 ? 10.211 6.168 11.406 1 96.44 55 ARG B CA 1
ATOM 1414 C C . ARG B 1 55 ? 10.344 4.676 11.117 1 96.44 55 ARG B C 1
ATOM 1416 O O . ARG B 1 55 ? 10.625 4.273 9.992 1 96.44 55 ARG B O 1
ATOM 1423 N N . SER B 1 56 ? 10.141 3.869 12.109 1 96.56 56 SER B N 1
ATOM 1424 C CA . SER B 1 56 ? 10.289 2.426 11.945 1 96.56 56 SER B CA 1
ATOM 1425 C C . SER B 1 56 ? 9.219 1.859 11.023 1 96.56 56 SER B C 1
ATOM 1427 O O . SER B 1 56 ? 9.391 0.773 10.461 1 96.56 56 SER B O 1
ATOM 1429 N N . LEU B 1 57 ? 8.148 2.629 10.82 1 98.25 57 LEU B N 1
ATOM 1430 C CA . LEU B 1 57 ? 7.039 2.207 9.977 1 98.25 57 LEU B CA 1
ATOM 1431 C C . LEU B 1 57 ? 7.258 2.654 8.531 1 98.25 57 LEU B C 1
ATOM 1433 O O . LEU B 1 57 ? 6.426 2.385 7.66 1 98.25 57 LEU B O 1
ATOM 1437 N N . ARG B 1 58 ? 8.32 3.377 8.258 1 98.38 58 ARG B N 1
ATOM 1438 C CA . ARG B 1 58 ? 8.727 3.84 6.938 1 98.38 58 ARG B CA 1
ATOM 1439 C C . ARG B 1 58 ? 7.555 4.492 6.203 1 98.38 58 ARG B C 1
ATOM 1441 O O . ARG B 1 58 ? 7.227 4.102 5.082 1 98.38 58 ARG B O 1
ATOM 1448 N N . PRO B 1 59 ? 6.977 5.527 6.816 1 98.75 59 PRO B N 1
ATOM 1449 C CA . PRO B 1 59 ? 5.809 6.16 6.191 1 98.75 59 PRO B CA 1
ATOM 1450 C C . PRO B 1 59 ? 6.184 7.059 5.016 1 98.75 59 PRO B C 1
ATOM 1452 O O . PRO B 1 59 ? 7.223 7.723 5.047 1 98.75 59 PRO B O 1
ATOM 1455 N N . SER B 1 60 ? 5.324 7.008 3.994 1 98.69 60 SER B N 1
ATOM 1456 C CA . SER B 1 60 ? 5.402 8.094 3.023 1 98.69 60 SER B CA 1
ATOM 1457 C C . SER B 1 60 ? 4.969 9.422 3.641 1 98.69 60 SER B C 1
ATOM 1459 O O . SER B 1 60 ? 4.289 9.438 4.668 1 98.69 60 SER B O 1
ATOM 1461 N N . ASN B 1 61 ? 5.406 10.492 3.018 1 98.56 61 ASN B N 1
ATOM 1462 C CA . ASN B 1 61 ? 4.918 11.781 3.496 1 98.56 61 ASN B CA 1
ATOM 1463 C C . ASN B 1 61 ? 3.4 11.875 3.4 1 98.56 61 ASN B C 1
ATOM 1465 O O . ASN B 1 61 ? 2.75 12.422 4.297 1 98.56 61 ASN B O 1
ATOM 1469 N N . HIS B 1 62 ? 2.832 11.305 2.363 1 98.69 62 HIS B N 1
ATOM 1470 C CA . HIS B 1 62 ? 1.381 11.25 2.217 1 98.69 62 HIS B CA 1
ATOM 1471 C C . HIS B 1 62 ? 0.733 10.523 3.389 1 98.69 62 HIS B C 1
ATOM 1473 O O . HIS B 1 62 ? -0.252 11 3.955 1 98.69 62 HIS B O 1
ATOM 1479 N N . ALA B 1 63 ? 1.34 9.445 3.729 1 98.75 63 ALA B N 1
ATOM 1480 C CA . ALA B 1 63 ? 0.776 8.617 4.785 1 98.75 63 ALA B CA 1
ATOM 1481 C C . ALA B 1 63 ? 0.753 9.359 6.121 1 98.75 63 ALA B C 1
ATOM 1483 O O . ALA B 1 63 ? -0.157 9.164 6.93 1 98.75 63 ALA B O 1
ATOM 1484 N N . ILE B 1 64 ? 1.704 10.164 6.367 1 98.19 64 ILE B N 1
ATOM 1485 C CA . ILE B 1 64 ? 1.759 10.945 7.598 1 98.19 64 ILE B CA 1
ATOM 1486 C C . ILE B 1 64 ? 0.537 11.859 7.691 1 98.19 64 ILE B C 1
ATOM 1488 O O . ILE B 1 64 ? -0.163 11.867 8.703 1 98.19 64 ILE B O 1
ATOM 1492 N N . PHE B 1 65 ? 0.224 12.516 6.656 1 96.81 65 PHE B N 1
ATOM 1493 C CA . PHE B 1 65 ? -0.925 13.414 6.641 1 96.81 65 PHE B CA 1
ATOM 1494 C C . PHE B 1 65 ? -2.229 12.633 6.734 1 96.81 65 PHE B C 1
ATOM 1496 O O . PHE B 1 65 ? -3.125 12.992 7.496 1 96.81 65 PHE B O 1
ATOM 1503 N N . GLN B 1 66 ? -2.266 11.578 5.965 1 96.56 66 GLN B N 1
ATOM 1504 C CA . GLN B 1 66 ? -3.5 10.797 5.953 1 96.56 66 GLN B CA 1
ATOM 1505 C C . GLN B 1 66 ? -3.791 10.211 7.332 1 96.56 66 GLN B C 1
ATOM 1507 O O . GLN B 1 66 ? -4.938 10.211 7.785 1 96.56 66 GLN B O 1
ATOM 1512 N N . SER B 1 67 ? -2.723 9.703 7.922 1 96.69 67 SER B N 1
ATOM 1513 C CA . SER B 1 67 ? -2.928 9.117 9.242 1 96.69 67 SER B CA 1
ATOM 1514 C C . SER B 1 67 ? -3.381 10.172 10.25 1 96.69 67 SER B C 1
ATOM 1516 O O . SER B 1 67 ? -4.199 9.891 11.125 1 96.69 67 SER B O 1
ATOM 1518 N N . LEU B 1 68 ? -2.906 11.359 10.164 1 95.56 68 LEU B N 1
ATOM 1519 C CA . LEU B 1 68 ? -3.326 12.461 11.023 1 95.56 68 LEU B CA 1
ATOM 1520 C C . LEU B 1 68 ? -4.793 12.805 10.789 1 95.56 68 LEU B C 1
ATOM 1522 O O . LEU B 1 68 ? -5.555 12.977 11.742 1 95.56 68 LEU B O 1
ATOM 1526 N N . ILE B 1 69 ? -5.18 12.852 9.562 1 94.94 69 ILE B N 1
ATOM 1527 C CA . ILE B 1 69 ? -6.551 13.18 9.195 1 94.94 69 ILE B CA 1
ATOM 1528 C C . ILE B 1 69 ? -7.504 12.141 9.789 1 94.94 69 ILE B C 1
ATOM 1530 O O . ILE B 1 69 ? -8.516 12.5 10.406 1 94.94 69 ILE B O 1
ATOM 1534 N N . VAL B 1 70 ? -7.148 10.891 9.617 1 93.88 70 VAL B N 1
ATOM 1535 C CA . VAL B 1 70 ? -7.98 9.812 10.148 1 93.88 70 VAL B CA 1
ATOM 1536 C C . VAL B 1 70 ? -8.125 9.961 11.664 1 93.88 70 VAL B C 1
ATOM 1538 O O . VAL B 1 70 ? -9.219 9.828 12.203 1 93.88 70 VAL B O 1
ATOM 1541 N N . LYS B 1 71 ? -7.023 10.266 12.25 1 93.31 71 LYS B N 1
ATOM 1542 C CA . LYS B 1 71 ? -7.039 10.422 13.703 1 93.31 71 LYS B CA 1
ATOM 1543 C C . LYS B 1 71 ? -7.938 11.586 14.125 1 93.31 71 LYS B C 1
ATOM 1545 O O . LYS B 1 71 ? -8.758 11.445 15.023 1 93.31 71 LYS B O 1
ATOM 1550 N N . LEU B 1 72 ? -7.781 12.695 13.477 1 92.25 72 LEU B N 1
ATOM 1551 C CA . LEU B 1 72 ? -8.57 13.875 13.805 1 92.25 72 LEU B CA 1
ATOM 1552 C C . LEU B 1 72 ? -10.055 13.625 13.547 1 92.25 72 LEU B C 1
ATOM 1554 O O . LEU B 1 72 ? -10.898 14.055 14.336 1 92.25 72 LEU B O 1
ATOM 1558 N N . GLN B 1 73 ? -10.344 12.953 12.477 1 89.5 73 GLN B N 1
ATOM 1559 C CA . GLN B 1 73 ? -11.734 12.617 12.18 1 89.5 73 GLN B CA 1
ATOM 1560 C C . GLN B 1 73 ? -12.336 11.742 13.273 1 89.5 73 GLN B C 1
ATOM 1562 O O . GLN B 1 73 ? -13.5 11.906 13.641 1 89.5 73 GLN B O 1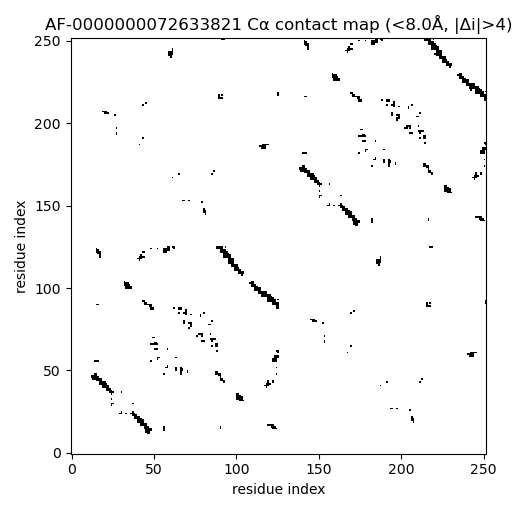
ATOM 1567 N N . SER B 1 74 ? -11.5 10.844 13.719 1 88 74 SER B N 1
ATOM 1568 C CA . SER B 1 74 ? -11.984 9.922 14.734 1 88 74 SER B CA 1
ATOM 1569 C C . SER B 1 74 ? -12.273 10.648 16.047 1 88 74 SER B C 1
ATOM 1571 O O . SER B 1 74 ? -13.211 10.297 16.766 1 88 74 SER B O 1
ATOM 1573 N N . ILE B 1 75 ? -11.617 11.742 16.297 1 87.94 75 ILE B N 1
ATOM 1574 C CA . ILE B 1 75 ? -11.734 12.438 17.578 1 87.94 75 ILE B CA 1
ATOM 1575 C C . ILE B 1 75 ? -12.82 13.508 17.484 1 87.94 75 ILE B C 1
ATOM 1577 O O . ILE B 1 75 ? -13.57 13.719 18.438 1 87.94 75 ILE B O 1
ATOM 1581 N N . THR B 1 76 ? -12.914 14.148 16.359 1 82.81 76 THR B N 1
ATOM 1582 C CA . THR B 1 76 ? -13.773 15.32 16.266 1 82.81 76 THR B CA 1
ATOM 1583 C C . THR B 1 76 ? -15.125 14.969 15.664 1 82.81 76 THR B C 1
ATOM 1585 O O . THR B 1 76 ? -16.078 15.734 15.773 1 82.81 76 THR B O 1
ATOM 1588 N N . ASN B 1 77 ? -15.289 13.844 15.125 1 74.5 77 ASN B N 1
ATOM 1589 C CA . ASN B 1 77 ? -16.469 13.453 14.367 1 74.5 77 ASN B CA 1
ATOM 1590 C C . ASN B 1 77 ? -16.797 14.453 13.258 1 74.5 77 ASN B C 1
ATOM 1592 O O . ASN B 1 77 ? -17.953 14.688 12.938 1 74.5 77 ASN B O 1
ATOM 1596 N N . LYS B 1 78 ? -15.789 15.242 12.914 1 70.88 78 LYS B N 1
ATOM 1597 C CA . LYS B 1 78 ? -15.953 16.219 11.844 1 70.88 78 LYS B CA 1
ATOM 1598 C C . LYS B 1 78 ? -15.25 15.75 10.57 1 70.88 78 LYS B C 1
ATOM 1600 O O . LYS B 1 78 ? -14.195 15.125 10.633 1 70.88 78 LYS B O 1
ATOM 1605 N N . ASN B 1 79 ? -16.016 15.758 9.445 1 63.03 79 ASN B N 1
ATOM 1606 C CA . ASN B 1 79 ? -15.391 15.453 8.164 1 63.03 79 ASN B CA 1
ATOM 1607 C C . ASN B 1 79 ? -14.477 16.578 7.699 1 63.03 79 ASN B C 1
ATOM 1609 O O . ASN B 1 79 ? -14.945 17.578 7.156 1 63.03 79 ASN B O 1
ATOM 1613 N N . ILE B 1 80 ? -13.289 16.641 8.375 1 61 80 ILE B N 1
ATOM 1614 C CA . ILE B 1 80 ? -12.359 17.734 8.094 1 61 80 ILE B CA 1
ATOM 1615 C C . ILE B 1 80 ? -11.961 17.703 6.621 1 61 80 ILE B C 1
ATOM 1617 O O . ILE B 1 80 ? -11.453 18.688 6.09 1 61 80 ILE B O 1
ATOM 1621 N N . THR B 1 81 ? -12.227 16.562 5.98 1 63.69 81 THR B N 1
ATOM 1622 C CA . THR B 1 81 ? -11.938 16.484 4.555 1 63.69 81 THR B CA 1
ATOM 1623 C C . THR B 1 81 ? -13.211 16.219 3.762 1 63.69 81 THR B C 1
ATOM 1625 O O . THR B 1 81 ? -14.297 16.125 4.336 1 63.69 81 THR B O 1
ATOM 1628 N N . THR B 1 82 ? -13.148 16.125 2.385 1 55.88 82 THR B N 1
ATOM 1629 C CA . THR B 1 82 ? -14.242 16.172 1.419 1 55.88 82 THR B CA 1
ATOM 1630 C C . THR B 1 82 ? -15.352 15.195 1.812 1 55.88 82 THR B C 1
ATOM 1632 O O . THR B 1 82 ? -15.922 14.516 0.955 1 55.88 82 THR B O 1
ATOM 1635 N N . GLY B 1 83 ? -15.766 15.266 3.221 1 56.5 83 GLY B N 1
ATOM 1636 C CA . GLY B 1 83 ? -17.094 14.711 3.445 1 56.5 83 GLY B CA 1
ATOM 1637 C C . GLY B 1 83 ? -17.078 13.211 3.676 1 56.5 83 GLY B C 1
ATOM 1638 O O . GLY B 1 83 ? -18.094 12.625 4.055 1 56.5 83 GLY B O 1
ATOM 1639 N N . GLN B 1 84 ? -16.172 12.492 3.193 1 68.62 84 GLN B N 1
ATOM 1640 C CA . GLN B 1 84 ? -16.219 11.055 3.438 1 68.62 84 GLN B CA 1
ATOM 1641 C C . GLN B 1 84 ? -15.102 10.625 4.387 1 68.62 84 GLN B C 1
ATOM 1643 O O . GLN B 1 84 ? -14.109 11.336 4.547 1 68.62 84 GLN B O 1
ATOM 1648 N N . ASN B 1 85 ? -15.445 9.57 5.125 1 82 85 ASN B N 1
ATOM 1649 C CA . ASN B 1 85 ? -14.422 9 6 1 82 85 ASN B CA 1
ATOM 1650 C C . ASN B 1 85 ? -13.195 8.547 5.211 1 82 85 ASN B C 1
ATOM 1652 O O . ASN B 1 85 ? -13.328 7.875 4.188 1 82 85 ASN B O 1
ATOM 1656 N N . THR B 1 86 ? -12.094 9.109 5.605 1 89.88 86 THR B N 1
ATOM 1657 C CA . THR B 1 86 ? -10.82 8.711 5.016 1 89.88 86 THR B CA 1
ATOM 1658 C C . THR B 1 86 ? -10.383 7.352 5.555 1 89.88 86 THR B C 1
ATOM 1660 O O . THR B 1 86 ? -10.43 7.113 6.766 1 89.88 86 THR B O 1
ATOM 1663 N N . PRO B 1 87 ? -10.031 6.48 4.645 1 92.69 87 PRO B N 1
ATOM 1664 C CA . PRO B 1 87 ? -9.57 5.188 5.152 1 92.69 87 PRO B CA 1
ATOM 1665 C C . PRO B 1 87 ? -8.219 5.277 5.863 1 92.69 87 PRO B C 1
ATOM 1667 O O . PRO B 1 87 ? -7.48 6.246 5.668 1 92.69 87 PRO B O 1
ATOM 1670 N N . SER B 1 88 ? -7.965 4.266 6.656 1 94.25 88 SER B N 1
ATOM 1671 C CA . SER B 1 88 ? -6.648 4.164 7.281 1 94.25 88 SER B CA 1
ATOM 1672 C C . SER B 1 88 ? -5.562 3.9 6.242 1 94.25 88 SER B C 1
ATOM 1674 O O . SER B 1 88 ? -5.84 3.365 5.168 1 94.25 88 SER B O 1
ATOM 1676 N N . VAL B 1 89 ? -4.352 4.293 6.594 1 97.25 89 VAL B N 1
ATOM 1677 C CA . VAL B 1 89 ? -3.178 4.008 5.773 1 97.25 89 VAL B CA 1
ATOM 1678 C C . VAL B 1 89 ? -2.932 2.502 5.727 1 97.25 89 VAL B C 1
ATOM 1680 O O . VAL B 1 89 ? -3.086 1.809 6.734 1 97.25 89 VAL B O 1
ATOM 1683 N N . CYS B 1 90 ? -2.414 2.113 4.625 1 97.06 90 CYS B N 1
ATOM 1684 C CA . CYS B 1 90 ? -2.197 0.683 4.434 1 97.06 90 CYS B CA 1
ATOM 1685 C C . CYS B 1 90 ? -0.762 0.299 4.77 1 97.06 90 CYS B C 1
ATOM 1687 O O . CYS B 1 90 ? 0.175 1.03 4.445 1 97.06 90 CYS B O 1
ATOM 1689 N N . CYS B 1 91 ? -0.673 -0.851 5.383 1 98.12 91 CYS B N 1
ATOM 1690 C CA . CYS B 1 91 ? 0.62 -1.524 5.406 1 98.12 91 CYS B CA 1
ATOM 1691 C C . CYS B 1 91 ? 0.872 -2.264 4.098 1 98.12 91 CYS B C 1
ATOM 1693 O O . CYS B 1 91 ? 0.21 -3.262 3.807 1 98.12 91 CYS B O 1
ATOM 1695 N N . ALA B 1 92 ? 1.813 -1.77 3.301 1 98.5 92 ALA B N 1
ATOM 1696 C CA . ALA B 1 92 ? 2.002 -2.318 1.96 1 98.5 92 ALA B CA 1
ATOM 1697 C C . ALA B 1 92 ? 3.486 -2.465 1.632 1 98.5 92 ALA B C 1
ATOM 1699 O O . ALA B 1 92 ? 4.336 -1.86 2.289 1 98.5 92 ALA B O 1
ATOM 1700 N N . PRO B 1 93 ? 3.809 -3.256 0.593 1 98.5 93 PRO B N 1
ATOM 1701 C CA . PRO B 1 93 ? 5.203 -3.316 0.147 1 98.5 93 PRO B CA 1
ATOM 1702 C C . PRO B 1 93 ? 5.738 -1.961 -0.307 1 98.5 93 PRO B C 1
ATOM 1704 O O . PRO B 1 93 ? 5.07 -1.253 -1.065 1 98.5 93 PRO B O 1
ATOM 1707 N N . ASP B 1 94 ? 6.879 -1.667 0.233 1 97.81 94 ASP B N 1
ATOM 1708 C CA . ASP B 1 94 ? 7.551 -0.429 -0.149 1 97.81 94 ASP B CA 1
ATOM 1709 C C . ASP B 1 94 ? 8.742 -0.709 -1.06 1 97.81 94 ASP B C 1
ATOM 1711 O O . ASP B 1 94 ? 9.164 0.16 -1.823 1 97.81 94 ASP B O 1
ATOM 1715 N N . LYS B 1 95 ? 9.312 -1.875 -0.88 1 98.5 95 LYS B N 1
ATOM 1716 C CA . LYS B 1 95 ? 10.406 -2.35 -1.729 1 98.5 95 LYS B CA 1
ATOM 1717 C C . LYS B 1 95 ? 10.156 -3.785 -2.186 1 98.5 95 LYS B C 1
ATOM 1719 O O . LYS B 1 95 ? 9.711 -4.625 -1.4 1 98.5 95 LYS B O 1
ATOM 1724 N N . PHE B 1 96 ? 10.531 -3.977 -3.451 1 98.75 96 PHE B N 1
ATOM 1725 C CA . PHE B 1 96 ? 10.336 -5.285 -4.062 1 98.75 96 PHE B CA 1
ATOM 1726 C C . PHE B 1 96 ? 11.633 -5.809 -4.66 1 98.75 96 PHE B C 1
ATOM 1728 O O . PHE B 1 96 ? 12.531 -5.027 -4.992 1 98.75 96 PHE B O 1
ATOM 1735 N N . ASP B 1 97 ? 11.688 -7.074 -4.727 1 98.88 97 ASP B N 1
ATOM 1736 C CA . ASP B 1 97 ? 12.617 -7.719 -5.645 1 98.88 97 ASP B CA 1
ATOM 1737 C C . ASP B 1 97 ? 11.875 -8.422 -6.777 1 98.88 97 ASP B C 1
ATOM 1739 O O . ASP B 1 97 ? 10.656 -8.609 -6.707 1 98.88 97 ASP B O 1
ATOM 1743 N N . SER B 1 98 ? 12.617 -8.727 -7.828 1 98.94 98 SER B N 1
ATOM 1744 C CA . SER B 1 98 ? 12.078 -9.453 -8.977 1 98.94 98 SER B CA 1
ATOM 1745 C C . SER B 1 98 ? 12.297 -10.953 -8.828 1 98.94 98 SER B C 1
ATOM 1747 O O . SER B 1 98 ? 13.062 -11.398 -7.969 1 98.94 98 SER B O 1
ATOM 1749 N N . LEU B 1 99 ? 11.539 -11.711 -9.578 1 98.88 99 LEU B N 1
ATOM 1750 C CA . LEU B 1 99 ? 11.703 -13.164 -9.641 1 98.88 99 LEU B CA 1
ATOM 1751 C C . LEU B 1 99 ? 11.656 -13.648 -11.078 1 98.88 99 LEU B C 1
ATOM 1753 O O . LEU B 1 99 ? 10.734 -13.312 -11.828 1 98.88 99 LEU B O 1
ATOM 1757 N N . THR B 1 100 ? 12.656 -14.336 -11.461 1 98.88 100 THR B N 1
ATOM 1758 C CA . THR B 1 100 ? 12.648 -14.969 -12.773 1 98.88 100 THR B CA 1
ATOM 1759 C C . THR B 1 100 ? 11.93 -16.312 -12.727 1 98.88 100 THR B C 1
ATOM 1761 O O . THR B 1 100 ? 12.18 -17.125 -11.828 1 98.88 100 THR B O 1
ATOM 1764 N N . MET B 1 101 ? 11.031 -16.5 -13.734 1 98.75 101 MET B N 1
ATOM 1765 C CA . MET B 1 101 ? 10.266 -17.75 -13.789 1 98.75 101 MET B CA 1
ATOM 1766 C C . MET B 1 101 ? 10.336 -18.375 -15.172 1 98.75 101 MET B C 1
ATOM 1768 O O . MET B 1 101 ? 10.383 -17.656 -16.172 1 98.75 101 MET B O 1
ATOM 1772 N N . LEU B 1 102 ? 10.352 -19.672 -15.086 1 98.88 102 LEU B N 1
ATOM 1773 C CA . LEU B 1 102 ? 10.164 -20.469 -16.281 1 98.88 102 LEU B CA 1
ATOM 1774 C C . LEU B 1 102 ? 8.734 -21 -16.375 1 98.88 102 LEU B C 1
ATOM 1776 O O . LEU B 1 102 ? 8.258 -21.672 -15.461 1 98.88 102 LEU B O 1
ATOM 1780 N N . TYR B 1 103 ? 8.047 -20.625 -17.5 1 98.5 103 TYR B N 1
ATOM 1781 C CA . TYR B 1 103 ? 6.633 -20.984 -17.562 1 98.5 103 TYR B CA 1
ATOM 1782 C C . TYR B 1 103 ? 6.168 -21.109 -19.016 1 98.5 103 TYR B C 1
ATOM 1784 O O . TYR B 1 103 ? 6.863 -20.672 -19.938 1 98.5 103 TYR B O 1
ATOM 1792 N N . PHE B 1 104 ? 4.988 -21.766 -19.188 1 98.31 104 PHE B N 1
ATOM 1793 C CA . PHE B 1 104 ? 4.344 -21.844 -20.484 1 98.31 104 PHE B CA 1
ATOM 1794 C C . PHE B 1 104 ? 3.426 -20.656 -20.734 1 98.31 104 PHE B C 1
ATOM 1796 O O . PHE B 1 104 ? 2.512 -20.406 -19.938 1 98.31 104 PHE B O 1
ATOM 1803 N N . ASN B 1 105 ? 3.662 -19.891 -21.844 1 96.38 105 ASN B N 1
ATOM 1804 C CA . ASN B 1 105 ? 2.832 -18.734 -22.109 1 96.38 105 ASN B CA 1
ATOM 1805 C C . ASN B 1 105 ? 1.507 -19.109 -22.766 1 96.38 105 ASN B C 1
ATOM 1807 O O . ASN B 1 105 ? 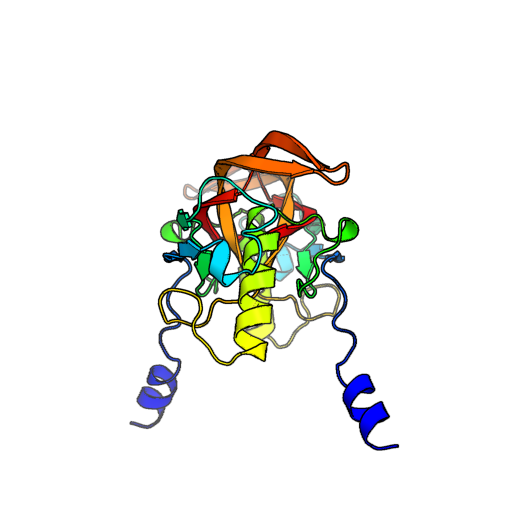1.18 -20.297 -22.859 1 96.38 105 ASN B O 1
ATOM 1811 N N . GLU B 1 106 ? 0.793 -18.125 -23.109 1 93.94 106 GLU B N 1
ATOM 1812 C CA . GLU B 1 106 ? -0.556 -18.344 -23.625 1 93.94 106 GLU B CA 1
ATOM 1813 C C . GLU B 1 106 ? -0.533 -19.172 -24.906 1 93.94 106 GLU B C 1
ATOM 1815 O O . GLU B 1 106 ? -1.492 -19.891 -25.203 1 93.94 106 GLU B O 1
ATOM 1820 N N . ASN B 1 107 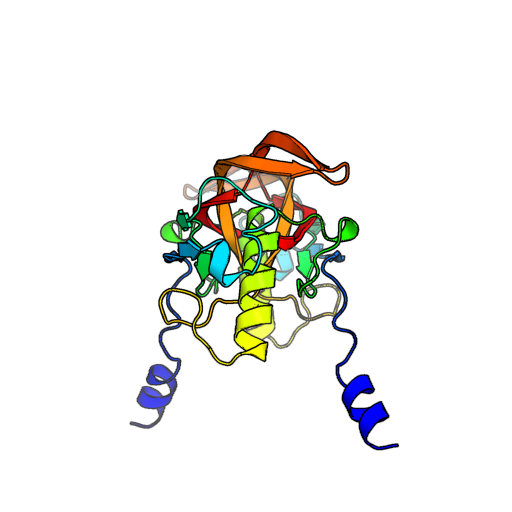? 0.547 -19.188 -25.594 1 96.06 107 ASN B N 1
ATOM 1821 C CA . ASN B 1 107 ? 0.685 -19.906 -26.844 1 96.06 107 ASN B CA 1
ATOM 1822 C C . ASN B 1 107 ? 1.26 -21.312 -26.609 1 96.06 107 ASN B C 1
ATOM 1824 O O . ASN B 1 107 ? 1.511 -22.047 -27.578 1 96.06 107 ASN B O 1
ATOM 1828 N N . GLY B 1 108 ? 1.607 -21.594 -25.453 1 95.19 108 GLY B N 1
ATOM 1829 C CA . GLY B 1 108 ? 2.15 -22.906 -25.125 1 95.19 108 GLY B CA 1
ATOM 1830 C C . GLY B 1 108 ? 3.658 -22.984 -25.266 1 95.19 108 GLY B C 1
ATOM 1831 O O . GLY B 1 108 ? 4.238 -24.062 -25.234 1 95.19 108 GLY B O 1
ATOM 1832 N N . ASN B 1 109 ? 4.207 -21.781 -25.453 1 97.69 109 ASN B N 1
ATOM 1833 C CA . ASN B 1 109 ? 5.66 -21.75 -25.547 1 97.69 109 ASN B CA 1
ATOM 1834 C C . ASN B 1 109 ? 6.305 -21.641 -24.172 1 97.69 109 ASN B C 1
ATOM 1836 O O . ASN B 1 109 ? 5.809 -20.922 -23.312 1 97.69 109 ASN B O 1
ATOM 1840 N N . LEU B 1 110 ? 7.375 -22.391 -24 1 98.12 110 LEU B N 1
ATOM 1841 C CA . LEU B 1 110 ? 8.18 -22.281 -22.797 1 98.12 110 LEU B CA 1
ATOM 1842 C C . LEU B 1 110 ? 8.977 -20.984 -22.781 1 98.12 110 LEU B C 1
ATOM 1844 O O . LEU B 1 110 ? 9.766 -20.734 -23.688 1 98.12 110 LEU B O 1
ATOM 1848 N N . VAL B 1 111 ? 8.766 -20.109 -21.766 1 98.5 111 VAL B N 1
ATOM 1849 C CA . VAL B 1 111 ? 9.391 -18.797 -21.719 1 98.5 111 VAL B CA 1
ATOM 1850 C C . VAL B 1 111 ? 10.023 -18.578 -20.344 1 98.5 111 VAL B C 1
ATOM 1852 O O . VAL B 1 111 ? 9.477 -18.984 -19.328 1 98.5 111 VAL B O 1
ATOM 1855 N N . LEU B 1 112 ? 11.211 -17.953 -20.375 1 98.69 112 LEU B N 1
ATOM 1856 C CA . LEU B 1 112 ? 11.875 -17.453 -19.172 1 98.69 112 LEU B CA 1
ATOM 1857 C C . LEU B 1 112 ? 11.727 -15.945 -19.047 1 98.69 112 LEU B C 1
ATOM 1859 O O . LEU B 1 112 ? 12.133 -15.195 -19.938 1 98.69 112 LEU B O 1
ATOM 1863 N N . LYS B 1 113 ? 11.125 -15.539 -17.969 1 98.56 113 LYS B N 1
ATOM 1864 C CA . LYS B 1 113 ? 10.844 -14.109 -17.828 1 98.56 113 LYS B CA 1
ATOM 1865 C C . LYS B 1 113 ? 11.086 -13.641 -16.406 1 98.56 113 LYS B C 1
ATOM 1867 O O . LYS B 1 113 ? 10.805 -14.367 -15.445 1 98.56 113 LYS B O 1
ATOM 1872 N N . ASN B 1 114 ? 11.648 -12.453 -16.328 1 98.81 114 ASN B N 1
ATOM 1873 C CA . ASN B 1 114 ? 11.805 -11.789 -15.031 1 98.81 114 ASN B CA 1
ATOM 1874 C C . ASN B 1 114 ? 10.578 -10.945 -14.688 1 98.81 114 ASN B C 1
ATOM 1876 O O . ASN B 1 114 ? 10.203 -10.047 -15.445 1 98.81 114 ASN B O 1
ATOM 1880 N N . PHE B 1 115 ? 9.961 -11.25 -13.562 1 98.75 115 PHE B N 1
ATOM 1881 C CA . PHE B 1 115 ? 8.781 -10.531 -13.102 1 98.75 115 PHE B CA 1
ATOM 1882 C C . PHE B 1 115 ? 9.141 -9.531 -12.008 1 98.75 115 PHE B C 1
ATOM 1884 O O . PHE B 1 115 ? 9.547 -9.922 -10.914 1 98.75 115 PHE B O 1
ATOM 1891 N N . PRO B 1 116 ? 8.953 -8.273 -12.367 1 98.75 116 PRO B N 1
ATOM 1892 C CA . PRO B 1 116 ? 9.242 -7.281 -11.328 1 98.75 116 PRO B CA 1
ATOM 1893 C C . PRO B 1 116 ? 8.211 -7.281 -10.203 1 98.75 116 PRO B C 1
ATOM 1895 O O . PRO B 1 116 ? 7.145 -7.883 -10.336 1 98.75 116 PRO B O 1
ATOM 1898 N N . ARG B 1 117 ? 8.531 -6.762 -9.055 1 98.81 117 ARG B N 1
ATOM 1899 C CA . ARG B 1 117 ? 7.633 -6.578 -7.922 1 98.81 117 ARG B CA 1
ATOM 1900 C C . ARG B 1 117 ? 6.953 -7.891 -7.543 1 98.81 117 ARG B C 1
ATOM 1902 O O . ARG B 1 117 ? 5.73 -7.941 -7.395 1 98.81 117 ARG B O 1
ATOM 1909 N N . MET B 1 118 ? 7.848 -8.93 -7.387 1 98.88 118 MET B N 1
ATOM 1910 C CA . MET B 1 118 ? 7.344 -10.273 -7.113 1 98.88 118 MET B CA 1
ATOM 1911 C C . MET B 1 118 ? 7.59 -10.664 -5.66 1 98.88 118 MET B C 1
ATOM 1913 O O . MET B 1 118 ? 6.824 -11.438 -5.082 1 98.88 118 MET B O 1
ATOM 1917 N N . ILE B 1 119 ? 8.688 -10.125 -5.082 1 98.88 119 ILE B N 1
ATOM 1918 C CA . ILE B 1 119 ? 9.117 -10.492 -3.736 1 98.88 119 ILE B CA 1
ATOM 1919 C C . ILE B 1 119 ? 9.133 -9.25 -2.846 1 98.88 119 ILE B C 1
ATOM 1921 O O . ILE B 1 119 ? 9.758 -8.242 -3.189 1 98.88 119 ILE B O 1
ATOM 1925 N N . VAL B 1 120 ? 8.531 -9.375 -1.718 1 98.62 120 VAL B N 1
ATOM 1926 C CA . VAL B 1 120 ? 8.516 -8.25 -0.784 1 98.62 120 VAL B CA 1
ATOM 1927 C C . VAL B 1 120 ? 9.82 -8.227 0.009 1 98.62 120 VAL B C 1
ATOM 1929 O O . VAL B 1 120 ? 10.148 -9.18 0.713 1 98.62 120 VAL B O 1
ATOM 1932 N N . LEU B 1 121 ? 10.469 -7.055 -0.088 1 98.81 121 LEU B N 1
ATOM 1933 C CA . LEU B 1 121 ? 11.703 -6.887 0.678 1 98.81 121 LEU B CA 1
ATOM 1934 C C . LEU B 1 121 ? 11.453 -6.066 1.939 1 98.81 121 LEU B C 1
ATOM 1936 O O . LEU B 1 121 ? 12.062 -6.316 2.979 1 98.81 121 LEU B O 1
ATOM 1940 N N . GLN B 1 122 ? 10.555 -5.133 1.748 1 98.56 122 GLN B N 1
ATOM 1941 C CA . GLN B 1 122 ? 10.305 -4.199 2.842 1 98.56 122 GLN B CA 1
ATOM 1942 C C . GLN B 1 122 ? 8.875 -3.67 2.791 1 98.56 122 GLN B C 1
ATOM 1944 O O . GLN B 1 122 ? 8.352 -3.375 1.714 1 98.56 122 GLN B O 1
ATOM 1949 N N . CYS B 1 123 ? 8.359 -3.604 4.02 1 98.56 123 CYS B N 1
ATOM 1950 C CA . CYS B 1 123 ? 7.027 -3.014 4.137 1 98.56 123 CYS B CA 1
ATOM 1951 C C . CYS B 1 123 ? 7.109 -1.589 4.672 1 98.56 123 CYS B C 1
ATOM 1953 O O . CYS B 1 123 ? 8.109 -1.205 5.277 1 98.56 123 CYS B O 1
ATOM 1955 N N . GLY B 1 124 ? 6.047 -0.864 4.43 1 98.56 124 GLY B N 1
ATOM 1956 C CA . GLY B 1 124 ? 5.879 0.468 4.988 1 98.56 124 GLY B CA 1
ATOM 1957 C C . GLY B 1 124 ? 4.43 0.921 5.02 1 98.56 124 GLY B C 1
ATOM 1958 O O . GLY B 1 124 ? 3.555 0.256 4.465 1 98.56 124 GLY B O 1
ATOM 1959 N N . CYS B 1 125 ? 4.23 1.988 5.758 1 98.69 125 CYS B N 1
ATOM 1960 C CA . CYS B 1 125 ? 2.928 2.645 5.746 1 98.69 125 CYS B CA 1
ATOM 1961 C C . CYS B 1 125 ? 2.83 3.641 4.598 1 98.69 125 CYS B C 1
ATOM 1963 O O . CYS B 1 125 ? 3.412 4.727 4.66 1 98.69 125 CYS B O 1
ATOM 1965 N N . ILE B 1 126 ? 1.94 3.238 3.578 1 97.62 126 ILE B N 1
ATOM 1966 C CA . ILE B 1 126 ? 1.937 4.066 2.377 1 97.62 126 ILE B CA 1
ATOM 1967 C C . ILE B 1 126 ? 0.499 4.395 1.981 1 97.62 126 ILE B C 1
ATOM 1969 O O . ILE B 1 126 ? -0.429 3.66 2.326 1 97.62 126 ILE B O 1
#

Foldseek 3Di:
DVVVVVVVVVPPFDAKWKDWDKDACVVVVNCQWWPPDRMDTAIWIGTALAPPHDVVQVADPVLRVLNVQLVVCVVVVDCPDPPDRRDHFDWGAPDAAKDWTWGQDPVRDTDIDIGTRRHGDIIHGD/DVVVVVVVVVPPFDAKWKDWDKDACVVVVNCQWWPPDRMDTAIWIGTFCAPPHDVVQVADPVLRVLNVQLVCCVVVVDCPDPPDRRDHFDWGAPDAAKDWTWGQDPVRDTDIDIGTRRHGDIIHGD

InterPro domains:
  IPR001839 Transforming growth factor-beta, C-terminal [PF00019] (15-125)
  IPR001839 Transforming growth factor-beta, C-terminal [PS51362] (1-126)
  IPR001839 Transforming growth factor-beta, C-terminal [SM00204] (16-126)
  IPR015615 Transforming growth factor-beta-like [PTHR11848] (14-125)
  IPR017948 Transforming growth factor beta, conserved site [PS00250] (34-49)
  IPR029034 Cystine-knot cytokine [G3DSA:2.10.90.10] (4-125)
  IPR029034 Cystine-knot cytokine [SSF57501] (14-125)

Radius of gyration: 20.88 Å; Cα contacts (8 Å, |Δi|>4): 540; chains: 2; bounding box: 50×56×64 Å

Organism: Meloidogyne incognita (NCBI:txid6306)

Sequence (252 aa):
MIKDKVTEVIKHLKKCSRHNLTVDIRDLGLDERIVAPKSFEAGYCAGSCEYPLDRSLRPSNHAIFQSLIVKLQSITNKNITTGQNTPSVCCAPDKFDSLTMLYFNENGNLVLKNFPRMIVLQCGCIMIKDKVTEVIKHLKKCSRHNLTVDIRDLGLDERIVAPKSFEAGYCAGSCEYPLDRSLRPSNHAIFQSLIVKLQSITNKNITTGQNTPSVCCAPDKFDSLTMLYFNENGNLVLKNFPRMIVLQCGCI